Protein AF-A0A3P9Q7A0-F1 (afdb_monomer)

InterPro domains:
  IPR010497 Epoxide hydrolase, N-terminal [PF06441] (155-182)
  IPR029058 Alpha/Beta hydrolase fold [G3DSA:3.40.50.1820] (1-142)
  IPR029058 Alpha/Beta hydrolase fold [SSF53474] (2-129)

Radius of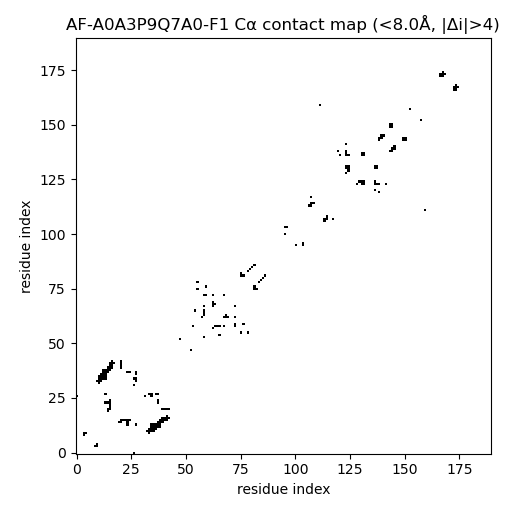 gyration: 22.58 Å; Cα contacts (8 Å, |Δi|>4): 125; chains: 1; bounding box: 51×44×64 Å

Sequence (190 aa):
MQLMKRLGFQQFYAHGGDWGWLVTTNMAQLEPKTVKGLHVNFAPPSKPGLLMTLSIMLGRRFPKLFGFTETDVERLYPCMEKLVLESIKESGYMHIQATKPDTAGRGLNDSPVGLAAYILEKFSTWTDHDFRNLEDGGLTRLGIGAKGRHFSNVKKDFDWRRQVDKLNQYPHFKTNIEDNFDLFELLTRH

Foldseek 3Di:
DVVCVVVVQQADAAEDEDVSLVVRVVVCVVCVVRHVYYHYPDDDDPDDDPLNVCCLVCCLVVVVVNVHDPVNNVQCPPPCVNPPVVCVVPCPVVVCCVPPVVVLVVVLVVDVVSVCVVVVLCVLCVVDVCLCVDPVSCCCVSVVDPVHDPPVCCVPPDDVVVVLVVQCVDVVRDDDDDDPDDPVVVVPDD

Organism: Poecilia reticulata (NCBI:txid8081)

Nearest PDB structures (foldseek):
  6xtc-assembly2_D  TM=3.198E-01  e=4.636E-02  synthetic construct
  6ty7-assembly1_A  TM=3.541E-01  e=8.361E-02  synthetic construct
  7vm2-assembly1_C  TM=3.764E-01  e=8.309E+00  Rattus norvegicus
  4a0g-assembly2_D  TM=2.443E-01  e=8.814E+00  Arabidopsis thaliana

Mean predicted aligned error: 11.52 Å

pLDDT: mean 80.53, std 20.06, range [33.62, 97.88]

Solvent-accessible surface area (backbone atoms only — not comparable to full-atom values): 11495 Å² total; per-residue (Å²): 112,68,68,47,50,76,73,67,49,73,61,45,73,40,74,15,47,70,78,37,22,59,53,41,51,50,49,36,70,76,37,55,87,33,37,77,44,81,48,65,86,42,82,80,83,91,68,92,44,72,68,54,54,49,38,72,72,43,26,82,84,42,26,72,82,65,72,44,50,73,66,51,44,59,71,49,49,65,45,65,52,62,64,47,51,49,46,60,72,69,38,55,67,56,52,45,52,74,73,39,42,69,61,56,49,52,59,34,69,78,27,68,67,53,35,47,53,66,51,49,52,50,62,22,42,75,72,38,69,69,21,69,80,39,97,70,29,40,45,53,76,72,56,70,43,67,76,82,70,58,65,85,31,51,82,75,68,62,58,61,64,65,52,50,56,60,43,44,70,39,90,90,52,67,74,90,86,84,86,91,72,70,74,71,64,73,78,69,66,131

Secondary structure (DSSP, 8-state):
-HHHHHTT-SSEEEEE-THHHHHHHHHHHH-TTTEEEEEES----SS--HHHHHHHHHTTT-GGGGT--HHHHHHH-SHIIIIIIHHHHH-HHHHHHHH-HHHHHHHHHH-HHHHHHHHHHHHHHTT-GGGGGSTTTTTTTTTTTSSSSSHHHHTTT--HHHHHHHHHTSTT----------TTSSSS--

Structure (mmCIF, N/CA/C/O backbone):
data_AF-A0A3P9Q7A0-F1
#
_entry.id   AF-A0A3P9Q7A0-F1
#
loop_
_atom_site.group_PDB
_atom_site.id
_atom_site.type_symbol
_atom_site.label_atom_id
_atom_site.label_alt_id
_atom_site.label_comp_id
_atom_site.label_asym_id
_atom_site.label_entity_id
_atom_site.label_seq_id
_atom_site.pdbx_PDB_ins_code
_atom_site.Cartn_x
_atom_site.Cartn_y
_atom_site.Cartn_z
_atom_site.occupancy
_atom_site.B_iso_or_equiv
_atom_site.auth_seq_id
_atom_site.auth_comp_id
_atom_site.auth_asym_id
_atom_site.auth_atom_id
_atom_site.pdbx_PDB_model_num
ATOM 1 N N . MET A 1 1 ? -19.459 2.165 6.543 1.00 86.38 1 MET A N 1
ATOM 2 C CA . MET A 1 1 ? -20.397 1.840 7.650 1.00 86.38 1 MET A CA 1
ATOM 3 C C . MET A 1 1 ? -21.752 1.300 7.190 1.00 86.38 1 MET A C 1
ATOM 5 O O . MET A 1 1 ? -22.236 0.361 7.803 1.00 86.38 1 MET A O 1
ATOM 9 N N . GLN A 1 2 ? -22.371 1.855 6.138 1.00 89.50 2 GLN A N 1
ATOM 10 C CA . GLN A 1 2 ? -23.719 1.455 5.688 1.00 89.50 2 GLN A CA 1
ATOM 11 C C . GLN A 1 2 ? -23.862 -0.043 5.372 1.00 89.50 2 GLN A C 1
ATOM 13 O O . GLN A 1 2 ? -24.840 -0.656 5.782 1.00 89.50 2 GLN A O 1
ATOM 18 N N . LEU A 1 3 ? -22.868 -0.648 4.709 1.00 93.25 3 LEU A N 1
ATOM 19 C CA . LEU A 1 3 ? -22.852 -2.088 4.431 1.00 93.25 3 LEU A CA 1
ATOM 20 C C . LEU A 1 3 ? -22.991 -2.921 5.716 1.00 93.25 3 LEU A C 1
ATOM 22 O O . LEU A 1 3 ? -23.886 -3.749 5.813 1.00 93.25 3 LEU A O 1
ATOM 26 N N . MET A 1 4 ? -22.162 -2.646 6.726 1.00 95.31 4 MET A N 1
ATOM 27 C CA . MET A 1 4 ? -22.185 -3.379 7.998 1.00 95.31 4 MET A CA 1
ATOM 28 C C . MET A 1 4 ? -23.522 -3.218 8.729 1.00 95.31 4 MET A C 1
ATOM 30 O O . MET A 1 4 ? -24.056 -4.198 9.238 1.00 95.31 4 MET A O 1
ATOM 34 N N . LYS A 1 5 ? -24.107 -2.011 8.700 1.00 90.31 5 LYS A N 1
ATOM 35 C CA . LYS A 1 5 ? -25.442 -1.748 9.262 1.00 90.31 5 LYS A CA 1
ATOM 36 C C . LYS A 1 5 ? -26.530 -2.554 8.539 1.00 90.31 5 LYS A C 1
ATOM 38 O O . LYS A 1 5 ? -27.371 -3.150 9.200 1.00 90.31 5 LYS A O 1
ATOM 43 N N . ARG A 1 6 ? -26.491 -2.629 7.201 1.00 95.06 6 ARG A N 1
ATOM 44 C CA . ARG A 1 6 ? -27.430 -3.443 6.398 1.00 95.06 6 ARG A CA 1
ATOM 45 C C . ARG A 1 6 ? -27.305 -4.940 6.674 1.00 95.06 6 ARG A C 1
ATOM 47 O O . ARG A 1 6 ? -28.303 -5.643 6.621 1.00 95.06 6 ARG A O 1
ATOM 54 N N . LEU A 1 7 ? -26.099 -5.406 6.989 1.00 95.19 7 LEU A N 1
ATOM 55 C CA . LEU A 1 7 ? -25.837 -6.786 7.402 1.00 95.19 7 LEU A CA 1
ATOM 56 C C . LEU A 1 7 ? -26.196 -7.058 8.878 1.00 95.19 7 LEU A C 1
ATOM 58 O O . LEU A 1 7 ? -26.023 -8.177 9.344 1.00 95.19 7 LEU A O 1
ATOM 62 N N . GLY A 1 8 ? -26.686 -6.057 9.621 1.00 95.12 8 GLY A N 1
ATOM 63 C CA . GLY A 1 8 ? -27.111 -6.201 11.017 1.00 95.12 8 GLY A CA 1
ATOM 64 C C . GLY A 1 8 ? -25.989 -6.090 12.055 1.00 95.12 8 GLY A C 1
ATOM 65 O O . GLY A 1 8 ? -26.242 -6.266 13.246 1.00 95.12 8 GLY A O 1
ATOM 66 N N . PHE A 1 9 ? -24.757 -5.762 11.653 1.00 95.69 9 PHE A N 1
ATOM 67 C CA . PHE A 1 9 ? -23.644 -5.609 12.589 1.00 95.69 9 PHE A CA 1
ATOM 68 C C . PHE A 1 9 ? -23.692 -4.250 13.294 1.00 95.69 9 PHE A C 1
ATOM 70 O O . PHE A 1 9 ? -23.489 -3.201 12.676 1.00 95.69 9 PHE A O 1
ATOM 77 N N . GLN A 1 10 ? -23.906 -4.277 14.612 1.00 94.25 10 GLN A N 1
ATOM 78 C CA . GLN A 1 10 ? -23.865 -3.082 15.465 1.00 94.25 10 GLN A CA 1
ATOM 79 C C . GLN A 1 10 ? -22.455 -2.728 15.947 1.00 94.25 10 GLN A C 1
ATOM 81 O O . GLN A 1 10 ? -22.184 -1.571 16.252 1.00 94.25 10 GLN A O 1
ATOM 86 N N . GLN A 1 11 ? -21.564 -3.715 16.029 1.00 96.62 11 GLN A N 1
ATOM 87 C CA . GLN A 1 11 ? -20.165 -3.560 16.414 1.00 96.62 11 GLN A CA 1
ATOM 88 C C . GLN A 1 11 ? -19.314 -4.546 15.613 1.00 96.62 11 GLN A C 1
ATOM 90 O O . GLN A 1 11 ? -19.741 -5.678 15.389 1.00 96.62 11 GLN A O 1
ATOM 95 N N . PHE A 1 12 ? -18.131 -4.128 15.165 1.00 96.44 12 PHE A N 1
ATOM 96 C CA . PHE A 1 12 ? -17.228 -4.989 14.394 1.00 96.44 12 PHE A CA 1
ATOM 97 C C . PHE A 1 12 ? -15.766 -4.544 14.506 1.00 96.44 12 PHE A C 1
ATOM 99 O O . PHE A 1 12 ? -15.469 -3.432 14.942 1.00 96.44 12 PHE A O 1
ATOM 106 N N . TYR A 1 13 ? -14.852 -5.421 14.095 1.00 97.25 13 TYR A N 1
ATOM 107 C CA . TYR A 1 13 ? -13.431 -5.118 13.930 1.00 97.25 13 TYR A CA 1
ATOM 108 C C . TYR A 1 13 ? -13.142 -4.773 12.470 1.00 97.25 13 TYR A C 1
ATOM 110 O O . TYR A 1 13 ? -13.759 -5.340 11.567 1.00 97.25 13 TYR A O 1
ATOM 118 N N . ALA A 1 14 ? -12.216 -3.849 12.234 1.00 97.19 14 ALA A N 1
ATOM 119 C CA . ALA A 1 14 ? -11.806 -3.446 10.895 1.00 97.19 14 ALA A CA 1
ATOM 120 C C . ALA A 1 14 ? -10.347 -3.839 10.642 1.00 97.19 14 ALA A C 1
ATOM 122 O O . ALA A 1 14 ? -9.494 -3.652 11.510 1.00 97.19 14 ALA A O 1
ATOM 123 N N . HIS A 1 15 ? -10.069 -4.361 9.448 1.00 97.25 15 HIS A N 1
ATOM 124 C CA . HIS A 1 15 ? -8.718 -4.646 8.978 1.00 97.25 15 HIS A CA 1
ATOM 125 C C . HIS A 1 15 ? -8.449 -3.913 7.663 1.00 97.25 15 HIS A C 1
ATOM 127 O O . HIS A 1 15 ? -9.309 -3.937 6.781 1.00 97.25 15 HIS A O 1
ATOM 133 N N . GLY A 1 16 ? -7.273 -3.298 7.513 1.00 96.25 16 GLY A N 1
ATOM 134 C CA . GLY A 1 16 ? -6.914 -2.571 6.296 1.00 96.25 16 GLY A CA 1
ATOM 135 C C . GLY A 1 16 ? -5.423 -2.590 5.963 1.00 96.25 16 GLY A C 1
ATOM 136 O O . GLY A 1 16 ? -4.581 -2.308 6.812 1.00 96.25 16 GLY A O 1
ATOM 137 N N . GLY A 1 17 ? -5.127 -2.859 4.694 1.00 95.38 17 GLY A N 1
ATOM 138 C CA . GLY A 1 17 ? -3.843 -2.606 4.040 1.00 95.38 17 GLY A CA 1
ATOM 139 C C . GLY A 1 17 ? -4.062 -1.790 2.772 1.00 95.38 17 GLY A C 1
ATOM 140 O O . GLY A 1 17 ? -5.215 -1.648 2.354 1.00 95.38 17 GLY A O 1
ATOM 141 N N . ASP A 1 18 ? -2.992 -1.246 2.183 1.00 94.19 18 ASP A N 1
ATOM 142 C CA . ASP A 1 18 ? -3.075 -0.324 1.031 1.00 94.19 18 ASP A CA 1
ATOM 143 C C . ASP A 1 18 ? -4.205 0.715 1.246 1.00 94.19 18 ASP A C 1
ATOM 145 O O . ASP A 1 18 ? -4.440 1.097 2.386 1.00 94.19 18 ASP A O 1
ATOM 149 N N . TRP A 1 19 ? -4.990 1.153 0.262 1.00 94.31 19 TRP A N 1
ATOM 150 C CA . TRP A 1 19 ? -6.094 2.106 0.479 1.00 94.31 19 TRP A CA 1
ATOM 151 C C . TRP A 1 19 ? -7.055 1.736 1.624 1.00 94.31 19 TRP A C 1
ATOM 153 O O . TRP A 1 19 ? -7.624 2.619 2.276 1.00 94.31 19 TRP A O 1
ATOM 163 N N . GLY A 1 20 ? -7.196 0.443 1.929 1.00 95.75 20 GLY A N 1
ATOM 164 C CA . GLY A 1 20 ? -7.956 -0.049 3.073 1.00 95.75 20 GLY A CA 1
ATOM 165 C C . GLY A 1 20 ? -7.450 0.468 4.424 1.00 95.75 20 GLY A C 1
ATOM 166 O O . GLY A 1 20 ? -8.273 0.670 5.318 1.00 95.75 20 GLY A O 1
ATOM 167 N N . TRP A 1 21 ? -6.150 0.747 4.588 1.00 95.88 21 TRP A N 1
ATOM 168 C CA . TRP A 1 21 ? -5.590 1.338 5.814 1.00 95.88 21 TRP A CA 1
ATOM 169 C C . TRP A 1 21 ? -6.253 2.684 6.121 1.00 95.88 21 TRP A C 1
ATOM 171 O O . TRP A 1 21 ? -6.738 2.914 7.229 1.00 95.88 21 TRP A O 1
ATOM 181 N N . LEU A 1 22 ? -6.344 3.547 5.107 1.00 94.50 22 LEU A N 1
ATOM 182 C CA . LEU A 1 22 ? -6.884 4.894 5.230 1.00 94.50 22 LEU A CA 1
ATOM 183 C C . LEU A 1 22 ? -8.393 4.844 5.469 1.00 94.50 22 LEU A C 1
ATOM 185 O O . LEU A 1 22 ? -8.910 5.518 6.361 1.00 94.50 22 LEU A O 1
ATOM 189 N N . VAL A 1 23 ? -9.101 4.007 4.706 1.00 95.62 23 VAL A N 1
ATOM 190 C CA . VAL A 1 23 ? -10.553 3.837 4.840 1.00 95.62 23 VAL A CA 1
ATOM 191 C C . VAL A 1 23 ? -10.918 3.323 6.232 1.00 95.62 23 VAL A C 1
ATOM 193 O O . VAL A 1 23 ? -11.787 3.896 6.888 1.00 95.62 23 VAL A O 1
ATOM 196 N N . THR A 1 24 ? -10.255 2.268 6.706 1.00 96.25 24 THR A N 1
ATOM 197 C CA . THR A 1 24 ? -10.570 1.656 8.006 1.00 96.25 24 THR A CA 1
ATOM 198 C C . THR A 1 24 ? -10.135 2.520 9.186 1.00 96.25 24 THR A C 1
ATOM 200 O O . THR A 1 24 ? -10.869 2.592 10.172 1.00 96.25 24 THR A O 1
ATOM 203 N N . THR A 1 25 ? -9.027 3.257 9.060 1.00 95.50 25 THR A N 1
ATOM 204 C CA . THR A 1 25 ? -8.622 4.277 10.040 1.00 95.50 25 THR A CA 1
ATOM 205 C C . THR A 1 25 ? -9.673 5.380 10.147 1.00 95.50 25 THR A C 1
ATOM 207 O O . THR A 1 25 ? -10.136 5.678 11.248 1.00 95.50 25 THR A O 1
ATOM 210 N N . ASN A 1 26 ? -10.133 5.926 9.017 1.00 95.38 26 ASN A N 1
ATOM 211 C CA . ASN A 1 26 ? -11.198 6.932 9.009 1.00 95.38 26 ASN A CA 1
ATOM 212 C C . ASN A 1 26 ? -12.517 6.372 9.562 1.00 95.38 26 ASN A C 1
ATOM 214 O O . ASN A 1 26 ? -13.201 7.052 10.321 1.00 95.38 26 ASN A O 1
ATOM 218 N N . MET A 1 27 ? -12.872 5.122 9.247 1.00 95.38 27 MET A N 1
ATOM 219 C CA . MET A 1 27 ? -14.048 4.467 9.836 1.00 95.38 27 MET A CA 1
ATOM 220 C C . MET A 1 27 ? -13.952 4.384 11.364 1.00 95.38 27 MET A C 1
ATOM 222 O O . MET A 1 27 ? -14.934 4.677 12.044 1.00 95.38 27 MET A O 1
ATOM 226 N N . ALA A 1 28 ? -12.787 4.007 11.898 1.00 95.94 28 ALA A N 1
ATOM 227 C CA . ALA A 1 28 ? -12.562 3.923 13.338 1.00 95.94 28 ALA A CA 1
ATOM 228 C C . ALA A 1 28 ? -12.618 5.300 14.020 1.00 95.94 28 ALA A C 1
ATOM 230 O O . ALA A 1 28 ? -13.164 5.416 15.114 1.00 95.94 28 ALA A O 1
ATOM 231 N N . GLN A 1 29 ? -12.105 6.345 13.362 1.00 95.31 29 GLN A N 1
ATOM 232 C CA . GLN A 1 29 ? -12.142 7.719 13.872 1.00 95.31 29 GLN A CA 1
ATOM 233 C C . GLN A 1 29 ? -13.550 8.326 13.852 1.00 95.31 29 GLN A C 1
ATOM 235 O O . GLN A 1 29 ? -13.937 9.005 14.799 1.00 95.31 29 GLN A O 1
ATOM 240 N N . LEU A 1 30 ? -14.320 8.083 12.788 1.00 95.44 30 LEU A N 1
ATOM 241 C CA . LEU A 1 30 ? -15.663 8.646 12.626 1.00 95.44 30 LEU A CA 1
ATOM 242 C C . LEU A 1 30 ? -16.705 7.953 13.514 1.00 95.44 30 LEU A C 1
ATOM 244 O O . LEU A 1 30 ? -17.639 8.600 13.978 1.00 95.44 30 LEU A O 1
ATOM 248 N N . GLU A 1 31 ? -16.567 6.644 13.744 1.00 94.25 31 GLU A N 1
ATOM 249 C CA . GLU A 1 31 ? -17.562 5.826 14.453 1.00 94.25 31 GLU A CA 1
ATOM 250 C C . GLU A 1 31 ? -16.910 4.924 15.526 1.00 94.25 31 GLU A C 1
ATOM 252 O O . GLU A 1 31 ? -17.046 3.692 15.485 1.00 94.25 31 GLU A O 1
ATOM 257 N N . PRO A 1 32 ? -16.230 5.505 16.536 1.00 94.38 32 PRO A N 1
ATOM 258 C CA . PRO A 1 32 ? -15.418 4.758 17.506 1.00 94.38 32 PRO A CA 1
ATOM 259 C C . PRO A 1 32 ? -16.233 3.828 18.417 1.00 94.38 32 PRO A C 1
ATOM 261 O O . PRO A 1 32 ? -15.701 2.881 18.985 1.00 94.38 32 PRO A O 1
ATOM 264 N N . LYS A 1 33 ? -17.546 4.061 18.560 1.00 94.75 33 LYS A N 1
ATOM 265 C CA . LYS A 1 33 ? -18.448 3.160 19.305 1.00 94.75 33 LYS A CA 1
ATOM 266 C C . LYS A 1 33 ? -18.811 1.898 18.516 1.00 94.75 33 LYS A C 1
ATOM 268 O O . LYS A 1 33 ? -19.210 0.898 19.114 1.00 94.75 33 LYS A O 1
ATOM 273 N N . THR A 1 34 ? -18.691 1.962 17.191 1.00 95.94 34 THR A N 1
ATOM 274 C CA . THR A 1 34 ? -19.063 0.889 16.264 1.00 95.94 34 THR A CA 1
ATOM 275 C C . THR A 1 34 ? -17.847 0.027 15.912 1.00 95.94 34 THR A C 1
ATOM 277 O O . THR A 1 34 ? -17.945 -1.200 15.898 1.00 95.94 34 THR A O 1
ATOM 280 N N . VAL A 1 35 ? -16.684 0.642 15.660 1.00 97.31 35 VAL A N 1
ATOM 281 C CA . VAL A 1 35 ? -15.438 -0.083 15.358 1.00 97.31 35 VAL A CA 1
ATOM 282 C C . VAL A 1 35 ? -14.714 -0.433 16.659 1.00 97.31 35 VAL A C 1
ATOM 284 O O . VAL A 1 35 ? -14.096 0.420 17.286 1.00 97.31 35 VAL A O 1
ATOM 287 N N . LYS A 1 36 ? -14.789 -1.700 17.076 1.00 96.50 36 LYS A N 1
ATOM 288 C CA . LYS A 1 36 ? -14.256 -2.177 18.368 1.00 96.50 36 LYS A CA 1
ATOM 289 C C . LYS A 1 36 ? -12.749 -2.382 18.379 1.00 96.50 36 LYS A C 1
ATOM 291 O O . LYS A 1 36 ? -12.147 -2.428 19.447 1.00 96.50 36 LYS A O 1
ATOM 296 N N . GLY A 1 37 ? -12.151 -2.514 17.205 1.00 96.25 37 GLY A N 1
ATOM 297 C CA . GLY A 1 37 ? -10.712 -2.589 17.045 1.00 96.25 37 GLY A CA 1
ATOM 298 C C . GLY A 1 37 ? -10.327 -2.430 15.585 1.00 96.25 37 GLY A C 1
ATOM 299 O O . GLY A 1 37 ? -11.096 -2.771 14.682 1.00 96.25 37 GLY A O 1
ATOM 300 N N . LEU A 1 38 ? -9.134 -1.887 15.385 1.00 97.25 38 LEU A N 1
ATOM 301 C CA . LEU A 1 38 ? -8.544 -1.623 14.086 1.00 97.25 38 LEU A CA 1
ATOM 302 C C . LEU A 1 38 ? -7.218 -2.372 13.999 1.00 97.25 38 LEU A C 1
ATOM 304 O O . LEU A 1 38 ? -6.347 -2.185 14.846 1.00 97.25 38 LEU A O 1
ATOM 308 N N . HIS A 1 39 ? -7.069 -3.194 12.968 1.00 97.69 39 HIS A N 1
ATOM 309 C CA . HIS A 1 39 ? -5.801 -3.809 12.611 1.00 97.69 39 HIS A CA 1
ATOM 310 C C . HIS A 1 39 ? -5.354 -3.283 11.249 1.00 97.69 39 HIS A C 1
ATOM 312 O O . HIS A 1 39 ? -6.076 -3.407 10.265 1.00 97.69 39 HIS A O 1
ATOM 318 N N . VAL A 1 40 ? -4.141 -2.756 11.159 1.00 97.12 40 VAL A N 1
ATOM 319 C CA . VAL A 1 40 ? -3.551 -2.341 9.884 1.00 97.12 40 VAL A CA 1
ATOM 320 C C . VAL A 1 40 ? -2.206 -3.021 9.697 1.00 97.12 40 VAL A C 1
ATOM 322 O O . VAL A 1 40 ? -1.445 -3.160 10.649 1.00 97.12 40 VAL A O 1
ATOM 325 N N . ASN A 1 41 ? -1.924 -3.475 8.479 1.00 95.31 41 ASN A N 1
ATOM 326 C CA . ASN A 1 41 ? -0.616 -4.026 8.099 1.00 95.31 41 ASN A CA 1
ATOM 327 C C . ASN A 1 41 ? 0.208 -3.044 7.247 1.00 95.31 41 ASN A C 1
ATOM 329 O O . ASN A 1 41 ? 1.350 -3.332 6.906 1.00 95.31 41 ASN A O 1
ATOM 333 N N . PHE A 1 42 ? -0.360 -1.882 6.927 1.00 91.94 42 PHE A N 1
ATOM 334 C CA . PHE A 1 42 ? 0.299 -0.793 6.223 1.00 91.94 42 PHE A CA 1
ATOM 335 C C . PHE A 1 42 ? -0.101 0.527 6.887 1.00 91.94 42 PHE A C 1
ATOM 337 O O . PHE A 1 42 ? -1.283 0.847 6.968 1.00 91.94 42 PHE A O 1
ATOM 344 N N . ALA A 1 43 ? 0.873 1.266 7.418 1.00 87.94 43 ALA A N 1
ATOM 345 C CA . ALA A 1 43 ? 0.640 2.488 8.187 1.00 87.94 43 ALA A CA 1
ATOM 346 C C . ALA A 1 43 ? 1.717 3.532 7.853 1.00 87.94 43 ALA A C 1
ATOM 348 O O . ALA A 1 43 ? 2.671 3.707 8.618 1.00 87.94 43 ALA A O 1
ATOM 349 N N . PRO A 1 44 ? 1.622 4.196 6.688 1.00 85.25 44 PRO A N 1
ATOM 350 C CA . PRO A 1 44 ? 2.584 5.216 6.318 1.00 85.25 44 PRO A CA 1
ATOM 351 C C . PRO A 1 44 ? 2.462 6.433 7.255 1.00 85.25 44 PRO A C 1
ATOM 353 O O . PRO A 1 44 ? 1.374 6.755 7.745 1.00 85.25 44 PRO A O 1
ATOM 356 N N . PRO A 1 45 ? 3.571 7.140 7.510 1.00 79.62 45 PRO A N 1
ATOM 357 C CA . PRO A 1 45 ? 3.580 8.310 8.376 1.00 79.62 45 PRO A CA 1
ATOM 358 C C . PRO A 1 45 ? 2.719 9.432 7.786 1.00 79.62 45 PRO A C 1
ATOM 360 O O . PRO A 1 45 ? 2.867 9.805 6.625 1.00 79.62 45 PRO A O 1
ATOM 363 N N . SER A 1 46 ? 1.819 9.995 8.594 1.00 68.62 46 SER A N 1
ATOM 364 C CA . SER A 1 46 ? 0.794 10.929 8.109 1.00 68.62 46 SER A CA 1
ATOM 365 C C . SER A 1 46 ? 1.358 12.304 7.733 1.00 68.62 46 SER A C 1
ATOM 367 O O . SER A 1 46 ? 0.862 12.920 6.793 1.00 68.62 46 SER A O 1
ATOM 369 N N . LYS A 1 47 ? 2.369 12.800 8.468 1.00 73.75 47 LYS A N 1
ATOM 370 C CA . LYS A 1 47 ? 3.098 14.056 8.197 1.00 73.75 47 LYS A CA 1
ATOM 371 C C . LYS A 1 47 ? 4.508 14.001 8.805 1.00 73.75 47 LYS A C 1
ATOM 373 O O . LYS A 1 47 ? 4.623 13.624 9.974 1.00 73.75 47 LYS A O 1
ATOM 378 N N . PRO A 1 48 ? 5.566 14.417 8.087 1.00 72.50 48 PRO A N 1
ATOM 379 C CA . PRO A 1 48 ? 6.896 14.524 8.672 1.00 72.50 48 PRO A CA 1
ATOM 380 C C . PRO A 1 48 ? 6.937 15.704 9.652 1.00 72.50 48 PRO A C 1
ATOM 382 O O . PRO A 1 48 ? 6.941 16.868 9.258 1.00 72.50 48 PRO A O 1
ATOM 385 N N . GLY A 1 49 ? 6.921 15.400 10.950 1.00 86.38 49 GLY A N 1
ATOM 386 C CA . GLY A 1 49 ? 7.188 16.371 12.013 1.00 86.38 49 GLY A CA 1
ATOM 387 C C . GLY A 1 49 ? 8.682 16.470 12.329 1.00 86.38 49 GLY A C 1
ATOM 388 O O . GLY A 1 49 ? 9.458 15.589 11.961 1.00 86.38 49 GLY A O 1
ATOM 389 N N . LEU A 1 50 ? 9.085 17.500 13.082 1.00 89.44 50 LEU A N 1
ATOM 390 C CA . LEU A 1 50 ? 10.484 17.710 13.490 1.00 89.44 50 LEU A CA 1
ATOM 391 C C . LEU A 1 50 ? 11.110 16.453 14.117 1.00 89.44 50 LEU A C 1
ATOM 393 O O . LEU A 1 50 ? 12.209 16.061 13.739 1.00 89.44 50 LEU A O 1
ATOM 397 N N . LEU A 1 51 ? 10.393 15.791 15.033 1.00 89.00 51 LEU A N 1
ATOM 398 C CA . LEU A 1 51 ? 10.867 14.564 15.684 1.00 89.00 51 LEU A CA 1
ATOM 399 C C . LEU A 1 51 ? 11.111 13.429 14.687 1.00 89.00 51 LEU A C 1
ATOM 401 O O . LEU A 1 51 ? 12.110 12.723 14.797 1.00 89.00 51 LEU A O 1
ATOM 405 N N . MET A 1 52 ? 10.236 13.281 13.691 1.00 88.94 52 MET A N 1
ATOM 406 C CA . MET A 1 52 ? 10.393 12.262 12.658 1.00 88.94 52 MET A CA 1
ATOM 407 C C . MET A 1 52 ? 11.623 12.557 11.795 1.00 88.94 52 MET A C 1
ATOM 409 O O . MET A 1 52 ? 12.452 11.672 11.590 1.00 88.94 52 MET A O 1
ATOM 413 N N . THR A 1 53 ? 11.801 13.806 11.364 1.00 90.00 53 THR A N 1
ATOM 414 C CA . THR A 1 53 ? 12.985 14.225 10.599 1.00 90.00 53 THR A CA 1
ATOM 415 C C . THR A 1 53 ? 14.272 13.975 11.384 1.00 90.00 53 THR A C 1
ATOM 417 O O . THR A 1 53 ? 15.215 13.389 10.852 1.00 90.00 53 THR A O 1
ATOM 420 N N . LEU A 1 54 ? 14.304 14.347 12.668 1.00 91.81 54 LEU A N 1
ATOM 421 C CA . LEU A 1 54 ? 15.448 14.080 13.541 1.00 91.81 54 LEU A CA 1
ATOM 422 C C . LEU A 1 54 ? 15.702 12.575 13.707 1.00 91.81 54 LEU A C 1
ATOM 424 O O . LEU A 1 54 ? 16.856 12.160 13.632 1.00 91.81 54 LEU A O 1
ATOM 428 N N . SER A 1 55 ? 14.658 11.750 13.848 1.00 91.69 55 SER A N 1
ATOM 429 C CA . SER A 1 55 ? 14.816 10.291 13.942 1.00 91.69 55 SER A CA 1
ATOM 430 C C . SER A 1 55 ? 15.385 9.663 12.664 1.00 91.69 55 SER A C 1
ATOM 432 O O . SER A 1 55 ? 16.209 8.756 12.744 1.00 91.69 55 SER A O 1
ATOM 434 N N . ILE A 1 56 ? 15.029 10.170 11.478 1.00 90.44 56 ILE A N 1
ATOM 435 C CA . ILE A 1 56 ? 15.557 9.670 10.196 1.00 90.44 56 ILE A CA 1
ATOM 436 C C . ILE A 1 56 ? 17.011 10.115 9.978 1.00 90.44 56 ILE A C 1
ATOM 438 O O . ILE A 1 56 ? 17.783 9.407 9.337 1.00 90.44 56 ILE A O 1
ATOM 442 N N . MET A 1 57 ? 17.406 11.280 10.495 1.00 90.25 57 MET A N 1
ATOM 443 C CA . MET A 1 57 ? 18.774 11.791 10.341 1.00 90.25 57 MET A CA 1
ATOM 444 C C . MET A 1 57 ? 19.737 11.199 11.376 1.00 90.25 57 MET A C 1
ATOM 446 O O . MET A 1 57 ? 20.871 10.842 11.055 1.00 90.25 57 MET A O 1
ATOM 450 N N . LEU A 1 58 ? 19.294 11.097 12.632 1.00 92.44 58 LEU A N 1
ATOM 451 C CA . LEU A 1 58 ? 20.133 10.724 13.772 1.00 92.44 58 LEU A CA 1
ATOM 452 C C . LEU A 1 58 ? 19.902 9.288 14.255 1.00 92.44 58 LEU A C 1
ATOM 454 O O . LEU A 1 58 ? 20.729 8.769 15.006 1.00 92.44 58 LEU A O 1
ATOM 458 N N . GLY A 1 59 ? 18.832 8.619 13.820 1.00 91.88 59 GLY A N 1
ATOM 459 C CA . GLY A 1 59 ? 18.446 7.291 14.305 1.00 91.88 59 GLY A CA 1
ATOM 460 C C . GLY A 1 59 ? 19.466 6.192 14.021 1.00 91.88 59 GLY A C 1
ATOM 461 O O . GLY A 1 59 ? 19.590 5.275 14.820 1.00 91.88 59 GLY A O 1
ATOM 462 N N . ARG A 1 60 ? 20.278 6.302 12.961 1.00 92.19 60 ARG A N 1
ATOM 463 C CA . ARG A 1 60 ? 21.393 5.363 12.734 1.00 92.19 60 ARG A CA 1
ATOM 464 C C . ARG A 1 60 ? 22.494 5.500 13.786 1.00 92.19 60 ARG A C 1
ATOM 466 O O . ARG A 1 60 ? 23.141 4.515 14.124 1.00 92.19 60 ARG A O 1
ATOM 473 N N . ARG A 1 61 ? 22.752 6.719 14.272 1.00 92.88 61 ARG A N 1
ATOM 474 C CA . ARG A 1 61 ? 23.814 6.987 15.256 1.00 92.88 61 ARG A CA 1
ATOM 475 C C . ARG A 1 61 ? 23.326 6.805 16.690 1.00 92.88 61 ARG A C 1
ATOM 477 O O . ARG A 1 61 ? 24.087 6.336 17.530 1.00 92.88 61 ARG A O 1
ATOM 484 N N . PHE A 1 62 ? 22.076 7.171 16.955 1.00 94.25 62 PHE A N 1
ATOM 485 C CA . PHE A 1 62 ? 21.466 7.147 18.281 1.00 94.25 62 PHE A CA 1
ATOM 486 C C . PHE A 1 62 ? 20.110 6.412 18.255 1.00 94.25 62 PHE A C 1
ATOM 488 O O . PHE A 1 62 ? 19.090 7.014 18.586 1.00 94.25 62 PHE A O 1
ATOM 495 N N . PRO A 1 63 ? 20.053 5.118 17.882 1.00 93.31 63 PRO A N 1
ATOM 496 C CA . PRO A 1 63 ? 18.786 4.402 17.681 1.00 93.31 63 PRO A CA 1
ATOM 497 C C . PRO A 1 63 ? 17.920 4.351 18.942 1.00 93.31 63 PRO A C 1
ATOM 499 O O . PRO A 1 63 ? 16.733 4.666 18.901 1.00 93.31 63 PRO A O 1
ATOM 502 N N . LYS A 1 64 ? 18.540 4.075 20.097 1.00 93.69 64 LYS A N 1
ATOM 503 C CA . LYS A 1 64 ? 17.851 4.014 21.395 1.00 93.69 64 LYS A CA 1
ATOM 504 C C . LYS A 1 64 ? 17.183 5.337 21.792 1.00 93.69 64 LYS A C 1
ATOM 506 O O . LYS A 1 64 ? 16.175 5.302 22.486 1.00 93.69 64 LYS A O 1
ATOM 511 N N . LEU A 1 65 ? 17.706 6.485 21.343 1.00 93.62 65 LEU A N 1
ATOM 512 C CA . LEU A 1 65 ? 17.126 7.802 21.640 1.00 93.62 65 LEU A CA 1
ATOM 513 C C . LEU A 1 65 ? 15.750 7.985 20.983 1.00 93.62 65 LEU A C 1
ATOM 515 O O . LEU A 1 65 ? 14.887 8.652 21.542 1.00 93.62 65 LEU A O 1
ATOM 519 N N . PHE A 1 66 ? 15.549 7.376 19.814 1.00 92.38 66 PHE A N 1
ATOM 520 C CA . PHE A 1 66 ? 14.309 7.465 19.039 1.00 92.38 66 PHE A CA 1
ATOM 521 C C . PHE A 1 66 ? 13.451 6.197 19.139 1.00 92.38 66 PHE A C 1
ATOM 523 O O . PHE A 1 66 ? 12.471 6.064 18.413 1.00 92.38 66 PHE A O 1
ATOM 530 N N . GLY A 1 67 ? 13.812 5.269 20.032 1.00 91.88 67 GLY A N 1
ATOM 531 C CA . GLY A 1 67 ? 13.096 4.008 20.217 1.00 91.88 67 GLY A CA 1
ATOM 532 C C . GLY A 1 67 ? 13.272 3.006 19.074 1.00 91.88 67 GLY A C 1
ATOM 533 O O . GLY A 1 67 ? 12.465 2.091 18.959 1.00 91.88 67 GLY A O 1
ATOM 534 N N . PHE A 1 68 ? 14.299 3.161 18.233 1.00 94.31 68 PHE A N 1
ATOM 535 C CA . PHE A 1 68 ? 14.579 2.214 17.155 1.00 94.31 68 PHE A CA 1
ATOM 536 C C . PHE A 1 68 ? 15.250 0.949 17.683 1.00 94.31 68 PHE A C 1
ATOM 538 O O . PHE A 1 68 ? 16.213 1.003 18.458 1.00 94.31 68 PHE A O 1
ATOM 545 N N . THR A 1 69 ? 14.760 -0.187 17.202 1.00 94.06 69 THR A N 1
ATOM 546 C CA . THR A 1 69 ? 15.433 -1.484 17.281 1.00 94.06 69 THR A CA 1
ATOM 547 C C . THR A 1 69 ? 16.491 -1.607 16.181 1.00 94.06 69 THR A C 1
ATOM 549 O O . THR A 1 69 ? 16.540 -0.806 15.246 1.00 94.06 69 THR A O 1
ATOM 552 N N . GLU A 1 70 ? 17.348 -2.626 16.266 1.00 92.12 70 GLU A N 1
ATOM 553 C CA . GLU A 1 70 ? 18.331 -2.914 15.210 1.00 92.12 70 GLU A CA 1
ATOM 554 C C . GLU A 1 70 ? 17.641 -3.179 13.865 1.00 92.12 70 GLU A C 1
ATOM 556 O O . GLU A 1 70 ? 18.030 -2.609 12.847 1.00 92.12 70 GLU A O 1
ATOM 561 N N . THR A 1 71 ? 16.534 -3.927 13.879 1.00 92.25 71 THR A N 1
ATOM 562 C CA . THR A 1 71 ? 15.720 -4.202 12.689 1.00 92.25 71 THR A CA 1
ATOM 563 C C . THR A 1 71 ? 15.121 -2.933 12.079 1.00 92.25 71 THR A C 1
ATOM 565 O O . THR A 1 71 ? 15.029 -2.827 10.856 1.00 92.25 71 THR A O 1
ATOM 568 N N . ASP A 1 72 ? 14.739 -1.942 12.890 1.00 91.94 72 ASP A N 1
ATOM 569 C CA . ASP A 1 72 ? 14.243 -0.660 12.368 1.00 91.94 72 ASP A CA 1
ATOM 570 C C . ASP A 1 72 ? 15.349 0.094 11.626 1.00 91.94 72 ASP A C 1
ATOM 572 O O . ASP A 1 72 ? 15.121 0.633 10.541 1.00 91.94 72 ASP A O 1
ATOM 576 N N . VAL A 1 73 ? 16.571 0.089 12.169 1.00 92.25 73 VAL A N 1
ATOM 577 C CA . VAL A 1 73 ? 17.734 0.702 11.513 1.00 92.25 73 VAL A CA 1
ATOM 578 C C . VAL A 1 73 ? 18.063 -0.026 10.207 1.00 92.25 73 VAL A C 1
ATOM 580 O O . VAL A 1 73 ? 18.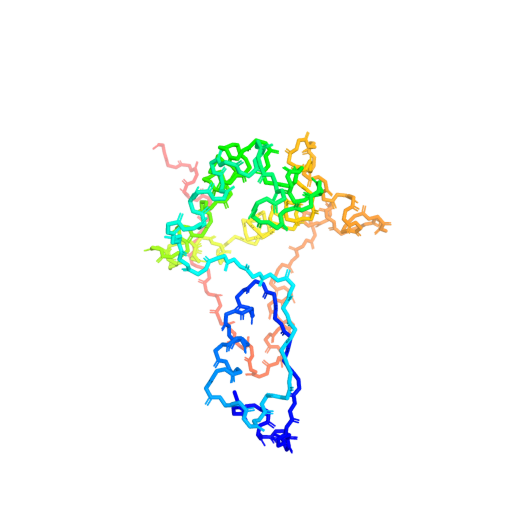292 0.621 9.186 1.00 92.25 73 VAL A O 1
ATOM 583 N N . GLU A 1 74 ? 18.036 -1.356 10.190 1.00 92.00 74 GLU A N 1
ATOM 584 C CA . GLU A 1 74 ? 18.260 -2.133 8.965 1.00 92.00 74 GLU A CA 1
ATOM 585 C C . GLU A 1 74 ? 17.205 -1.847 7.893 1.00 92.00 74 GLU A C 1
ATOM 587 O O . GLU A 1 74 ? 17.539 -1.709 6.716 1.00 92.00 74 GLU A O 1
ATOM 592 N N . ARG A 1 75 ? 15.932 -1.716 8.278 1.00 89.56 75 ARG A N 1
ATOM 593 C CA . ARG A 1 75 ? 14.831 -1.438 7.344 1.00 89.56 75 ARG A CA 1
ATOM 594 C C . ARG A 1 75 ? 14.852 -0.009 6.813 1.00 89.56 75 ARG A C 1
ATOM 596 O O . ARG A 1 75 ? 14.555 0.193 5.639 1.00 89.56 75 ARG A O 1
ATOM 603 N N . LEU A 1 76 ? 15.221 0.968 7.641 1.00 90.25 76 LEU A N 1
ATOM 604 C CA . LEU A 1 76 ? 15.201 2.384 7.267 1.00 90.25 76 LEU A CA 1
ATOM 605 C C . LEU A 1 76 ? 16.459 2.843 6.525 1.00 90.25 76 LEU A C 1
ATOM 607 O O . LEU A 1 76 ? 16.373 3.804 5.765 1.00 90.25 76 LEU A O 1
ATOM 611 N N . TYR A 1 77 ? 17.618 2.209 6.736 1.00 91.38 77 TYR A N 1
ATOM 612 C CA . TYR A 1 77 ? 18.892 2.680 6.184 1.00 91.38 77 TYR A CA 1
ATOM 613 C C . TYR A 1 77 ? 19.461 1.743 5.100 1.00 91.38 77 TYR A C 1
ATOM 615 O O . TYR A 1 77 ? 19.275 0.526 5.184 1.00 91.38 77 TYR A O 1
ATOM 623 N N . PRO A 1 78 ? 20.175 2.281 4.085 1.00 92.88 78 PRO A N 1
ATOM 624 C CA . PRO A 1 78 ? 20.451 3.704 3.830 1.00 92.88 78 PRO A CA 1
ATOM 625 C C . PRO A 1 78 ? 19.192 4.496 3.424 1.00 92.88 78 PRO A C 1
ATOM 627 O O . PRO A 1 78 ? 18.503 4.149 2.470 1.00 92.88 78 PRO A O 1
ATOM 630 N N . CYS A 1 79 ? 18.889 5.577 4.158 1.00 88.75 79 CYS A N 1
ATOM 631 C CA . CYS A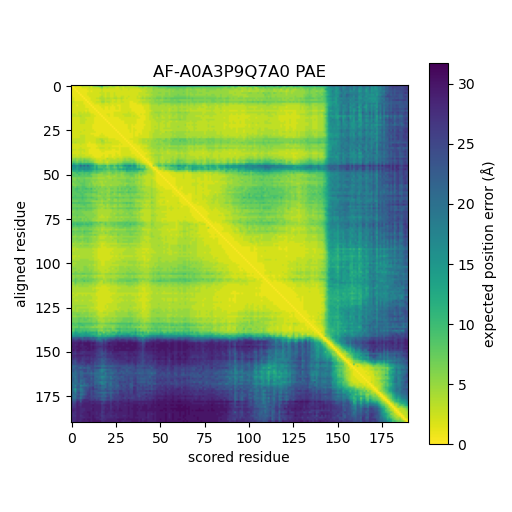 1 79 ? 17.569 6.218 4.102 1.00 88.75 79 CYS A CA 1
ATOM 632 C C . CYS A 1 79 ? 17.276 6.899 2.767 1.00 88.75 79 CYS A C 1
ATOM 634 O O . CYS A 1 79 ? 16.154 6.828 2.280 1.00 88.75 79 CYS A O 1
ATOM 636 N N . MET A 1 80 ? 18.287 7.507 2.143 1.00 88.06 80 MET A N 1
ATOM 637 C CA . MET A 1 80 ? 18.125 8.148 0.839 1.00 88.06 80 MET A CA 1
ATOM 638 C C . MET A 1 80 ? 17.724 7.143 -0.236 1.00 88.06 80 MET A C 1
ATOM 640 O O . MET A 1 80 ? 16.843 7.417 -1.041 1.00 88.06 80 MET A O 1
ATOM 644 N N . GLU A 1 81 ? 18.333 5.963 -0.231 1.00 90.50 81 GLU A N 1
ATOM 645 C CA . GLU A 1 81 ? 18.009 4.923 -1.197 1.00 90.50 81 GLU A CA 1
ATOM 646 C C . GLU A 1 81 ? 16.624 4.337 -0.919 1.00 90.50 81 GLU A C 1
ATOM 648 O O . GLU A 1 81 ? 15.736 4.431 -1.765 1.00 90.50 81 GLU A O 1
ATOM 653 N N . LYS A 1 82 ? 16.410 3.828 0.301 1.00 87.62 82 LYS A N 1
ATOM 654 C CA . LYS A 1 82 ? 15.194 3.084 0.655 1.00 87.62 82 LYS A CA 1
ATOM 655 C C . LYS A 1 82 ? 13.936 3.945 0.748 1.00 87.62 82 LYS A C 1
ATOM 657 O O . LYS A 1 82 ? 12.862 3.471 0.404 1.00 87.62 82 LYS A O 1
ATOM 662 N N . LEU A 1 83 ? 14.041 5.188 1.225 1.00 86.25 83 LEU A N 1
ATOM 663 C CA . LEU A 1 83 ? 12.869 6.045 1.453 1.00 86.25 83 LEU A CA 1
ATOM 664 C C . LEU A 1 83 ? 12.616 7.034 0.315 1.00 86.25 83 LEU A C 1
ATOM 666 O O . LEU A 1 83 ? 11.468 7.426 0.114 1.00 86.25 83 LEU A O 1
ATOM 670 N N . VAL A 1 84 ? 13.654 7.457 -0.416 1.00 88.06 84 VAL A N 1
ATOM 671 C CA . VAL A 1 84 ? 13.519 8.487 -1.460 1.00 88.06 84 VAL A CA 1
ATOM 672 C C . VAL A 1 84 ? 13.655 7.885 -2.852 1.00 88.06 84 VAL A C 1
ATOM 674 O O . VAL A 1 84 ? 12.716 7.987 -3.638 1.00 88.06 84 VAL A O 1
ATOM 677 N N . LEU A 1 85 ? 14.788 7.252 -3.170 1.00 90.56 85 LEU A N 1
ATOM 678 C CA . LEU A 1 85 ? 15.040 6.759 -4.528 1.00 90.56 85 LEU A CA 1
ATOM 679 C C . LEU A 1 85 ? 14.066 5.648 -4.923 1.00 90.56 85 LEU A C 1
ATOM 681 O O . LEU A 1 85 ? 13.463 5.734 -5.991 1.00 90.56 85 LEU A O 1
ATOM 685 N N . GLU A 1 86 ? 13.868 4.648 -4.064 1.00 90.06 86 GLU A N 1
ATOM 686 C CA . GLU A 1 86 ? 12.905 3.572 -4.330 1.00 90.06 86 GLU A CA 1
ATOM 687 C C . GLU A 1 86 ? 11.471 4.111 -4.434 1.00 90.06 86 GLU A C 1
ATOM 689 O O . GLU A 1 86 ? 10.752 3.767 -5.368 1.00 90.06 86 GLU A O 1
ATOM 694 N N . SER A 1 87 ? 11.079 5.052 -3.570 1.00 88.56 87 SER A N 1
ATOM 695 C CA . SER A 1 87 ? 9.762 5.699 -3.651 1.00 88.56 87 SER A CA 1
ATOM 696 C C . SER A 1 87 ? 9.547 6.432 -4.977 1.00 88.56 87 SER A C 1
ATOM 698 O O . SER A 1 87 ? 8.466 6.350 -5.559 1.00 88.56 87 SER A O 1
ATOM 700 N N . ILE A 1 88 ? 10.556 7.143 -5.487 1.00 93.00 88 ILE A N 1
ATOM 701 C CA . ILE A 1 88 ? 10.464 7.835 -6.782 1.00 93.00 88 ILE A CA 1
ATOM 702 C C . ILE A 1 88 ? 10.328 6.824 -7.924 1.00 93.00 88 ILE A C 1
ATOM 704 O O . ILE A 1 88 ? 9.454 6.994 -8.773 1.00 93.00 88 ILE A O 1
ATOM 708 N N . LYS A 1 89 ? 11.146 5.763 -7.928 1.00 92.25 89 LYS A N 1
ATOM 709 C CA . LYS A 1 89 ? 11.088 4.710 -8.957 1.00 92.25 89 LYS A CA 1
ATOM 710 C C . LYS A 1 89 ? 9.717 4.029 -8.999 1.00 92.25 89 LYS A C 1
ATOM 712 O O . LYS A 1 89 ? 9.175 3.812 -10.078 1.00 92.25 89 LYS A O 1
ATOM 717 N N . GLU A 1 90 ? 9.135 3.749 -7.835 1.00 93.62 90 GLU A N 1
ATOM 718 C CA . GLU A 1 90 ? 7.918 2.935 -7.729 1.00 93.62 90 GLU A CA 1
ATOM 719 C C . GLU A 1 90 ? 6.606 3.735 -7.773 1.00 93.62 90 GLU A C 1
ATOM 721 O O . GLU A 1 90 ? 5.532 3.159 -7.958 1.00 93.62 90 GLU A O 1
ATOM 726 N N . SER A 1 91 ? 6.652 5.065 -7.649 1.00 94.75 91 SER A N 1
ATOM 727 C CA . SER A 1 91 ? 5.448 5.915 -7.569 1.00 94.75 91 SER A CA 1
ATOM 728 C C . SER A 1 91 ? 4.906 6.411 -8.915 1.00 94.75 91 SER A C 1
ATOM 730 O O . SER A 1 91 ? 3.872 7.082 -8.941 1.00 94.75 91 SER A O 1
ATOM 732 N N . GLY A 1 92 ? 5.525 6.053 -10.045 1.00 96.75 92 GLY A N 1
ATOM 733 C CA . GLY A 1 92 ? 5.075 6.494 -11.374 1.00 96.75 92 GLY A CA 1
ATOM 734 C C . GLY A 1 92 ? 3.615 6.130 -11.680 1.00 96.75 92 GLY A C 1
ATOM 735 O O . GLY A 1 92 ? 2.848 6.975 -12.147 1.00 96.75 92 GLY A O 1
ATOM 736 N N . TYR A 1 93 ? 3.201 4.903 -11.335 1.00 96.31 93 TYR A N 1
ATOM 737 C CA . TYR A 1 93 ? 1.816 4.439 -11.498 1.00 96.31 93 TYR A CA 1
ATOM 738 C C . TYR A 1 93 ? 0.832 5.313 -10.697 1.00 96.31 93 TYR A C 1
ATOM 740 O O . TYR A 1 93 ? -0.215 5.714 -11.203 1.00 96.31 93 TYR A O 1
ATOM 748 N N . MET A 1 94 ? 1.201 5.661 -9.462 1.00 95.69 94 MET A N 1
ATOM 749 C CA . MET A 1 94 ? 0.384 6.465 -8.561 1.00 95.69 94 MET A CA 1
ATOM 750 C C . MET A 1 94 ? 0.246 7.889 -9.098 1.00 95.69 94 MET A C 1
ATOM 752 O O . MET A 1 94 ? -0.847 8.449 -9.087 1.00 95.69 94 MET A O 1
ATOM 756 N N . HIS A 1 95 ? 1.334 8.464 -9.619 1.00 97.62 95 HIS A N 1
ATOM 757 C CA . HIS A 1 95 ? 1.326 9.817 -10.166 1.00 97.62 95 HIS A CA 1
ATOM 758 C C . HIS A 1 95 ? 0.392 9.946 -11.378 1.00 97.62 95 HIS A C 1
ATOM 760 O O . HIS A 1 95 ? -0.423 10.872 -11.434 1.00 97.62 95 HIS A O 1
ATOM 766 N N . ILE A 1 96 ? 0.463 9.013 -12.336 1.00 97.62 96 ILE A N 1
ATOM 767 C CA . ILE A 1 96 ? -0.410 9.057 -13.518 1.00 97.62 96 ILE A CA 1
ATOM 768 C C . ILE A 1 96 ? -1.871 8.763 -13.157 1.00 97.62 96 ILE A C 1
ATOM 770 O O . ILE A 1 96 ? -2.762 9.447 -13.655 1.00 97.62 96 ILE A O 1
ATOM 774 N N . GLN A 1 97 ? -2.132 7.827 -12.240 1.00 97.31 97 GLN A N 1
ATOM 775 C CA . GLN A 1 97 ? -3.492 7.557 -11.763 1.00 97.31 97 GLN A CA 1
ATOM 776 C C . GLN A 1 97 ? -4.095 8.751 -11.017 1.00 97.31 97 GLN A C 1
ATOM 778 O O . GLN A 1 97 ? -5.281 9.025 -11.166 1.00 97.31 97 GLN A O 1
ATOM 783 N N . ALA A 1 98 ? -3.291 9.495 -10.253 1.00 97.19 98 ALA A N 1
ATOM 784 C CA . ALA A 1 98 ? -3.762 10.668 -9.521 1.00 97.19 98 ALA A CA 1
ATOM 785 C C . ALA A 1 98 ? -4.042 11.880 -10.426 1.00 97.19 98 ALA A C 1
ATOM 787 O O . ALA A 1 98 ? -4.874 12.718 -10.087 1.00 97.19 98 ALA A O 1
ATOM 788 N N . THR A 1 99 ? -3.342 12.005 -11.558 1.00 97.88 99 THR A N 1
ATOM 789 C CA . THR A 1 99 ? -3.380 13.222 -12.392 1.00 97.88 99 THR A CA 1
ATOM 790 C C . THR A 1 99 ? -4.125 13.052 -13.712 1.00 97.88 99 THR A C 1
ATOM 792 O O . THR A 1 99 ? -4.702 14.022 -14.209 1.00 97.88 99 THR A O 1
ATOM 795 N N . LYS A 1 100 ? -4.094 11.850 -14.300 1.00 97.44 100 LYS A N 1
ATOM 796 C CA . LYS A 1 100 ? -4.668 11.508 -15.613 1.00 97.44 100 LYS A CA 1
ATOM 797 C C . LYS A 1 100 ? -5.347 10.122 -15.592 1.00 97.44 100 LYS A C 1
ATOM 799 O O . LYS A 1 100 ? -5.033 9.283 -16.443 1.00 97.44 100 LYS A O 1
ATOM 804 N N . PRO A 1 101 ? -6.273 9.861 -14.649 1.00 97.12 101 PRO A N 1
ATOM 805 C CA . PRO A 1 101 ? -6.889 8.543 -14.490 1.00 97.12 101 PRO A CA 1
ATOM 806 C C . PRO A 1 101 ? -7.605 8.064 -15.756 1.00 97.12 101 PRO A C 1
ATOM 808 O O . PRO A 1 101 ? -7.416 6.918 -16.147 1.00 97.12 101 PRO A O 1
ATOM 811 N N . ASP A 1 102 ? -8.359 8.928 -16.442 1.00 95.88 102 ASP A N 1
ATOM 812 C CA . ASP A 1 102 ? -9.090 8.562 -17.663 1.00 95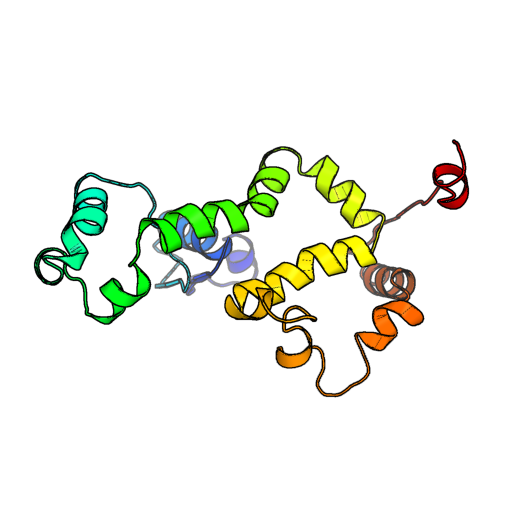.88 102 ASP A CA 1
ATOM 813 C C . ASP A 1 102 ? -8.160 8.198 -18.826 1.00 95.88 102 ASP A C 1
ATOM 815 O O . ASP A 1 102 ? -8.445 7.279 -19.591 1.00 95.88 102 ASP A O 1
ATOM 819 N N . THR A 1 103 ? -7.019 8.885 -18.951 1.00 95.19 103 THR A N 1
ATOM 820 C CA . THR A 1 103 ? -6.026 8.594 -19.994 1.00 95.19 103 THR A CA 1
ATOM 821 C C . THR A 1 103 ? -5.399 7.223 -19.774 1.00 95.19 103 THR A C 1
ATOM 823 O O . THR A 1 103 ? -5.394 6.400 -20.689 1.00 95.19 103 THR A O 1
ATOM 826 N N . ALA A 1 104 ? -4.909 6.960 -18.558 1.00 93.88 104 ALA A N 1
ATOM 827 C CA . ALA A 1 104 ? -4.351 5.656 -18.213 1.00 93.88 104 ALA A CA 1
ATOM 828 C C . ALA A 1 104 ? -5.421 4.557 -18.316 1.00 93.88 104 ALA A C 1
ATOM 830 O O . ALA A 1 104 ? -5.190 3.519 -18.931 1.00 93.88 104 ALA A O 1
ATOM 831 N N . GLY A 1 105 ? -6.614 4.812 -17.777 1.00 93.75 105 GLY A N 1
ATOM 832 C CA . GLY A 1 105 ? -7.727 3.870 -17.764 1.00 93.75 105 GLY A CA 1
ATOM 833 C C . GLY A 1 105 ? -8.174 3.458 -19.161 1.00 93.75 105 GLY A C 1
ATOM 834 O O . GLY A 1 105 ? -8.386 2.272 -19.394 1.00 93.75 105 GLY A O 1
ATOM 835 N N . ARG A 1 106 ? -8.260 4.396 -20.113 1.00 91.31 106 ARG A N 1
ATOM 836 C CA . ARG A 1 106 ? -8.678 4.082 -21.485 1.00 91.31 106 ARG A CA 1
ATOM 837 C C . ARG A 1 106 ? -7.682 3.177 -22.206 1.00 91.31 106 ARG A C 1
ATOM 839 O O . ARG A 1 106 ? -8.102 2.196 -22.804 1.00 91.31 106 ARG A O 1
ATOM 846 N N . GLY A 1 107 ? -6.381 3.457 -22.093 1.00 89.06 107 GLY A N 1
ATOM 847 C CA . GLY A 1 107 ? -5.346 2.602 -22.689 1.00 89.06 107 GLY A CA 1
ATOM 848 C C . GLY A 1 107 ? -5.303 1.197 -22.077 1.00 89.06 107 GLY A C 1
ATOM 849 O O . GLY A 1 107 ? -5.112 0.215 -22.788 1.00 89.06 107 GLY A O 1
ATOM 850 N N . LEU A 1 108 ? -5.527 1.086 -20.763 1.00 91.50 108 LEU A N 1
ATOM 851 C CA . LEU A 1 108 ? -5.595 -0.209 -20.080 1.00 91.50 108 LEU A CA 1
ATOM 852 C C . LEU A 1 108 ? -6.891 -0.977 -20.394 1.00 91.50 108 LEU A C 1
ATOM 854 O O . LEU A 1 108 ? -6.878 -2.202 -20.387 1.00 91.50 108 LEU A O 1
ATOM 858 N N . ASN A 1 109 ? -8.000 -0.288 -20.672 1.00 91.56 109 ASN A N 1
ATOM 859 C CA . ASN A 1 109 ? -9.270 -0.923 -21.035 1.00 91.56 109 ASN A CA 1
ATOM 860 C C . ASN A 1 109 ? -9.214 -1.564 -22.433 1.00 91.56 109 ASN A C 1
ATOM 862 O O . ASN A 1 109 ? -9.700 -2.676 -22.611 1.00 91.56 109 ASN A O 1
ATOM 866 N N . ASP A 1 110 ? -8.558 -0.891 -23.379 1.00 91.00 110 ASP A N 1
ATOM 867 C CA . ASP A 1 110 ? -8.469 -1.300 -24.789 1.00 91.00 110 ASP A CA 1
ATOM 868 C C . ASP A 1 110 ? -7.497 -2.478 -25.024 1.00 91.00 110 ASP A C 1
ATOM 870 O O . ASP A 1 110 ? -7.562 -3.178 -26.032 1.00 91.00 110 ASP A O 1
ATOM 874 N N . SER A 1 111 ? -6.585 -2.741 -24.076 1.00 89.94 111 SER A N 1
ATOM 875 C CA . SER A 1 111 ? -5.565 -3.788 -24.201 1.00 89.94 111 SER A CA 1
ATOM 876 C C . SER A 1 111 ? -5.501 -4.695 -22.968 1.00 89.94 111 SER A C 1
ATOM 878 O O . SER A 1 111 ? -4.858 -4.350 -21.974 1.00 89.94 111 SER A O 1
ATOM 880 N N . PRO A 1 112 ? -6.051 -5.922 -23.036 1.00 86.31 112 PRO A N 1
ATOM 881 C CA . PRO A 1 112 ? -5.945 -6.907 -21.958 1.00 86.31 112 PRO A CA 1
ATOM 882 C C . PRO A 1 112 ? -4.497 -7.264 -21.601 1.00 86.31 112 PRO A C 1
ATOM 884 O O . PRO A 1 112 ? -4.184 -7.502 -20.436 1.00 86.31 112 PRO A O 1
ATOM 887 N N . VAL A 1 113 ? -3.599 -7.287 -22.593 1.00 86.62 113 VAL A N 1
ATOM 888 C CA . VAL A 1 113 ? -2.164 -7.532 -22.370 1.00 86.62 113 VAL A CA 1
ATOM 889 C C . VAL A 1 113 ? -1.519 -6.334 -21.672 1.00 86.62 113 VAL A C 1
ATOM 891 O O . VAL A 1 113 ? -0.722 -6.532 -20.755 1.00 86.62 113 VAL A O 1
ATOM 894 N N . GLY A 1 114 ? -1.890 -5.106 -22.052 1.00 86.62 114 GLY A N 1
ATOM 895 C CA . GLY A 1 114 ? -1.451 -3.885 -21.374 1.00 86.62 114 GLY A CA 1
ATOM 896 C C . GLY A 1 114 ? -1.922 -3.828 -19.920 1.00 86.62 114 GLY A C 1
ATOM 897 O O . GLY A 1 114 ? -1.115 -3.589 -19.023 1.00 86.62 114 GLY A O 1
ATOM 898 N N . LEU A 1 115 ? -3.197 -4.143 -19.671 1.00 90.31 115 LEU A N 1
ATOM 899 C CA . LEU A 1 115 ? -3.762 -4.265 -18.327 1.00 90.31 115 LEU A CA 1
ATOM 900 C C . LEU A 1 115 ? -3.024 -5.310 -17.488 1.00 90.31 115 LEU A C 1
ATOM 902 O O . LEU A 1 115 ? -2.647 -5.035 -16.348 1.00 90.31 115 LEU A O 1
ATOM 906 N N . ALA A 1 116 ? -2.791 -6.496 -18.058 1.00 87.50 116 ALA A N 1
ATOM 907 C CA . ALA A 1 116 ? -2.073 -7.565 -17.380 1.00 87.50 116 ALA A CA 1
ATOM 908 C C . ALA A 1 116 ? -0.643 -7.139 -17.027 1.00 87.50 116 ALA A C 1
ATOM 910 O O . ALA A 1 116 ? -0.246 -7.298 -15.879 1.00 87.50 116 ALA A O 1
ATOM 911 N N . ALA A 1 117 ? 0.109 -6.554 -17.963 1.00 88.56 117 ALA A N 1
ATOM 912 C CA . ALA A 1 117 ? 1.464 -6.071 -17.696 1.00 88.56 117 ALA A CA 1
ATOM 913 C C . ALA A 1 117 ? 1.488 -5.011 -16.580 1.00 88.56 117 ALA A C 1
ATOM 915 O O . ALA A 1 117 ? 2.293 -5.109 -15.656 1.00 88.56 117 ALA A O 1
ATOM 916 N N . TYR A 1 118 ? 0.560 -4.050 -16.627 1.00 93.56 118 TYR A N 1
ATOM 917 C CA . TYR A 1 118 ? 0.457 -2.964 -15.650 1.00 93.56 118 TYR A CA 1
ATOM 918 C C . TYR A 1 118 ? 0.140 -3.461 -14.229 1.00 93.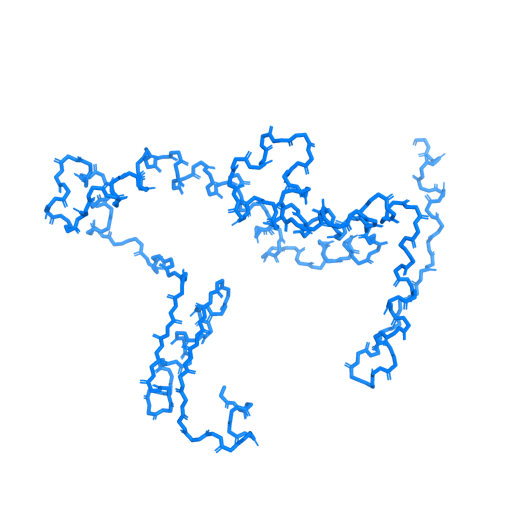56 118 TYR A C 1
ATOM 920 O O . TYR A 1 118 ? 0.660 -2.927 -13.253 1.00 93.56 118 TYR A O 1
ATOM 928 N N . ILE A 1 119 ? -0.699 -4.495 -14.098 1.00 92.81 119 ILE A N 1
ATOM 929 C CA . ILE A 1 119 ? -1.067 -5.081 -12.799 1.00 92.81 119 ILE A CA 1
ATOM 930 C C . ILE A 1 119 ? -0.004 -6.073 -12.305 1.00 92.81 119 ILE A C 1
ATOM 932 O O . ILE A 1 119 ? 0.362 -6.053 -11.129 1.00 92.81 119 ILE A O 1
ATOM 936 N N . LEU A 1 120 ? 0.489 -6.959 -13.173 1.00 89.12 120 LEU A N 1
ATOM 937 C CA . LEU A 1 120 ? 1.401 -8.042 -12.787 1.00 89.12 120 LEU A CA 1
ATOM 938 C C . LEU A 1 120 ? 2.773 -7.535 -12.361 1.00 89.12 120 LEU A C 1
ATOM 940 O O . LEU A 1 120 ? 3.381 -8.137 -11.479 1.00 89.12 120 LEU A O 1
ATOM 944 N N . GLU A 1 121 ? 3.231 -6.418 -12.922 1.00 93.00 121 GLU A N 1
ATOM 945 C CA . GLU A 1 121 ? 4.442 -5.755 -12.441 1.00 93.00 121 GLU A CA 1
ATOM 946 C C . GLU A 1 121 ? 4.324 -5.406 -10.947 1.00 93.00 121 GLU A C 1
ATOM 948 O O . GLU A 1 121 ? 5.251 -5.667 -10.186 1.00 93.00 121 GLU A O 1
ATOM 953 N N . LYS A 1 122 ? 3.150 -4.959 -10.480 1.00 93.69 122 LYS A N 1
ATOM 954 C CA . LYS A 1 122 ? 2.927 -4.688 -9.050 1.00 93.69 122 LYS A CA 1
ATOM 955 C C . LYS A 1 122 ? 2.891 -5.952 -8.203 1.00 93.69 122 LYS A C 1
ATOM 957 O O . LYS A 1 122 ? 3.492 -5.968 -7.135 1.00 93.69 122 LYS A O 1
ATOM 962 N N . PHE A 1 123 ? 2.272 -7.032 -8.684 1.00 90.12 123 PHE A N 1
ATOM 963 C CA . PHE A 1 123 ? 2.335 -8.330 -7.993 1.00 90.12 123 PHE A CA 1
ATOM 964 C C . PHE A 1 123 ? 3.768 -8.854 -7.852 1.00 90.12 123 PHE A C 1
ATOM 966 O O . PHE A 1 123 ? 4.093 -9.461 -6.834 1.00 90.12 123 PHE A O 1
ATOM 973 N N . SER A 1 124 ? 4.611 -8.614 -8.855 1.00 90.62 124 SER A N 1
ATOM 974 C CA . SER A 1 124 ? 6.037 -8.917 -8.805 1.00 90.62 124 SER A CA 1
ATOM 975 C C . SER A 1 124 ? 6.743 -8.066 -7.748 1.00 90.62 124 SER A C 1
ATOM 977 O O . SER A 1 124 ? 7.104 -8.576 -6.683 1.00 90.62 124 SER A O 1
ATOM 979 N N . THR A 1 125 ? 6.868 -6.764 -8.006 1.00 92.50 125 THR A N 1
ATOM 980 C CA . THR A 1 125 ? 7.714 -5.861 -7.224 1.00 92.50 125 THR A CA 1
ATOM 981 C C . THR A 1 125 ? 7.262 -5.743 -5.770 1.00 92.50 125 THR A C 1
ATOM 983 O O . THR A 1 125 ? 8.097 -5.640 -4.874 1.00 92.50 125 THR A O 1
ATOM 986 N N . TRP A 1 126 ? 5.951 -5.760 -5.503 1.00 93.38 126 TRP A N 1
ATOM 987 C CA . TRP A 1 126 ? 5.429 -5.612 -4.138 1.00 93.38 126 TRP A CA 1
ATOM 988 C C . TRP A 1 126 ? 5.460 -6.906 -3.324 1.00 93.38 126 TRP A C 1
ATOM 990 O O . TRP A 1 126 ? 5.255 -6.850 -2.112 1.00 93.38 126 TRP A O 1
ATOM 1000 N N . THR A 1 127 ? 5.715 -8.058 -3.955 1.00 90.62 127 THR A N 1
ATOM 1001 C CA . THR A 1 127 ? 5.975 -9.301 -3.215 1.00 90.62 127 THR A CA 1
ATOM 1002 C C . THR A 1 127 ? 7.429 -9.366 -2.777 1.00 90.62 127 THR A C 1
ATOM 1004 O O . THR A 1 127 ? 7.710 -9.650 -1.614 1.00 90.62 127 THR A O 1
ATOM 1007 N N . ASP A 1 128 ? 8.341 -9.105 -3.710 1.00 88.38 128 ASP A N 1
ATOM 1008 C CA . ASP A 1 128 ? 9.771 -9.076 -3.450 1.00 88.38 128 ASP A CA 1
ATOM 1009 C C . ASP A 1 128 ? 10.441 -8.087 -4.408 1.00 88.38 128 ASP A C 1
ATOM 1011 O O . ASP A 1 128 ? 10.364 -8.208 -5.632 1.00 88.38 128 ASP A O 1
ATOM 1015 N N . HIS A 1 129 ? 11.131 -7.103 -3.838 1.00 89.38 129 HIS A N 1
ATOM 1016 C CA . HIS A 1 129 ? 11.837 -6.080 -4.595 1.00 89.38 129 HIS A CA 1
ATOM 1017 C C . HIS A 1 129 ? 12.948 -6.653 -5.482 1.00 89.38 129 HIS A C 1
ATOM 1019 O O . HIS A 1 129 ? 13.272 -6.029 -6.501 1.00 89.38 129 HIS A O 1
ATOM 1025 N N . ASP A 1 130 ? 13.499 -7.820 -5.136 1.00 88.94 130 ASP A N 1
ATOM 1026 C CA . ASP A 1 130 ? 14.541 -8.490 -5.915 1.00 88.94 130 ASP A CA 1
ATOM 1027 C C . ASP A 1 130 ? 13.993 -9.089 -7.215 1.00 88.94 130 ASP A C 1
ATOM 1029 O O . ASP A 1 130 ? 14.757 -9.323 -8.157 1.00 88.94 130 ASP A O 1
ATOM 1033 N N . PHE A 1 131 ? 12.673 -9.286 -7.325 1.00 89.75 131 PHE A N 1
ATOM 1034 C CA . PHE A 1 131 ? 12.060 -9.847 -8.530 1.00 89.75 131 PHE A CA 1
ATOM 1035 C C . PHE A 1 131 ? 12.217 -8.952 -9.756 1.00 89.75 131 PHE A C 1
ATOM 1037 O O . PHE A 1 131 ? 12.295 -9.471 -10.866 1.00 89.75 131 PHE A O 1
ATOM 1044 N N . ARG A 1 132 ? 12.374 -7.638 -9.572 1.00 87.62 132 ARG A N 1
ATOM 1045 C CA . ARG A 1 132 ? 12.671 -6.680 -10.653 1.00 87.62 132 ARG A CA 1
ATOM 1046 C C . ARG A 1 132 ? 13.960 -6.999 -11.413 1.00 87.62 132 ARG A C 1
ATOM 1048 O O . ARG A 1 132 ? 14.099 -6.609 -12.566 1.00 87.62 132 ARG A O 1
ATOM 1055 N N . ASN A 1 133 ? 14.896 -7.695 -10.767 1.00 88.69 133 ASN A N 1
ATOM 1056 C CA . ASN A 1 133 ? 16.185 -8.062 -11.353 1.00 88.69 133 ASN A CA 1
ATOM 1057 C C . ASN A 1 133 ? 16.140 -9.409 -12.095 1.00 88.69 133 ASN A C 1
ATOM 1059 O O . ASN A 1 133 ? 17.153 -9.846 -12.640 1.00 88.69 133 ASN A O 1
ATOM 1063 N N . LEU A 1 134 ? 14.994 -10.092 -12.088 1.00 85.56 134 LEU A N 1
ATOM 1064 C CA . LEU A 1 134 ? 14.798 -11.365 -12.773 1.00 85.56 134 LEU A CA 1
ATOM 1065 C C . LEU A 1 134 ? 14.252 -11.130 -14.182 1.00 85.56 134 LEU A C 1
ATOM 1067 O O . LEU A 1 134 ? 13.437 -10.238 -14.397 1.00 85.56 134 LEU A O 1
ATOM 1071 N N . GLU A 1 135 ? 14.652 -11.980 -15.128 1.00 84.69 135 GLU A N 1
ATOM 1072 C CA . GLU A 1 135 ? 14.228 -11.895 -16.534 1.00 84.69 135 GLU A CA 1
ATOM 1073 C C . GLU A 1 135 ? 12.698 -11.923 -16.701 1.00 84.69 135 GLU A C 1
ATOM 1075 O O . GLU A 1 135 ? 12.143 -11.211 -17.534 1.00 84.69 135 GLU A O 1
ATOM 1080 N N . ASP A 1 136 ? 12.006 -12.718 -15.883 1.00 81.12 136 ASP A N 1
ATOM 1081 C CA . ASP A 1 136 ? 10.549 -12.863 -15.895 1.00 81.12 136 ASP A CA 1
ATOM 1082 C C . ASP A 1 136 ? 9.842 -11.983 -14.853 1.00 81.12 136 ASP A C 1
ATOM 1084 O O . ASP A 1 136 ? 8.644 -12.160 -14.614 1.00 81.12 136 ASP A O 1
ATOM 1088 N N . GLY A 1 137 ? 10.574 -11.099 -14.168 1.00 85.31 137 GLY A N 1
ATOM 1089 C CA . GLY A 1 137 ? 10.036 -10.338 -13.048 1.00 85.31 137 GLY A CA 1
ATOM 1090 C C . GLY A 1 137 ? 9.580 -11.229 -11.886 1.00 85.31 137 GLY A C 1
ATOM 1091 O O . GLY A 1 137 ? 8.645 -10.873 -11.181 1.00 85.31 137 GLY A O 1
ATOM 1092 N N . GLY A 1 138 ? 10.115 -12.441 -11.709 1.00 84.19 138 GLY A N 1
ATOM 1093 C CA . GLY A 1 138 ? 9.709 -13.344 -10.624 1.00 84.19 138 GLY A CA 1
ATOM 1094 C C . GLY A 1 138 ? 8.273 -13.873 -10.723 1.00 84.19 138 GLY A C 1
ATOM 1095 O O . GLY A 1 138 ? 7.789 -14.514 -9.787 1.00 84.19 138 GLY A O 1
ATOM 1096 N N . LEU A 1 139 ? 7.587 -13.666 -11.852 1.00 80.81 139 LEU A N 1
ATOM 1097 C CA . LEU A 1 139 ? 6.195 -14.083 -12.047 1.00 80.81 139 LEU A CA 1
ATOM 1098 C C . LEU A 1 139 ? 6.014 -15.604 -11.946 1.00 80.81 139 LEU A C 1
ATOM 1100 O O . LEU A 1 139 ? 4.969 -16.080 -11.494 1.00 80.81 139 LEU A O 1
ATOM 1104 N N . THR A 1 140 ? 7.035 -16.386 -12.304 1.00 75.56 140 THR A N 1
ATOM 1105 C CA . THR A 1 140 ? 7.023 -17.848 -12.118 1.00 75.56 140 THR A CA 1
ATOM 1106 C C . THR A 1 140 ? 7.125 -18.265 -10.646 1.00 75.56 140 THR A C 1
ATOM 1108 O O . THR A 1 140 ? 6.552 -19.285 -10.255 1.00 75.56 140 THR A O 1
ATOM 1111 N N . ARG A 1 141 ? 7.787 -17.460 -9.803 1.00 75.44 141 ARG A N 1
ATOM 1112 C CA . ARG A 1 141 ? 8.029 -17.742 -8.374 1.00 75.44 141 ARG A CA 1
ATOM 1113 C C . ARG A 1 141 ? 6.818 -17.467 -7.492 1.00 75.44 141 ARG A C 1
ATOM 1115 O O . ARG A 1 141 ? 6.651 -18.128 -6.474 1.00 75.44 141 ARG A O 1
ATOM 1122 N N . LEU A 1 142 ? 5.933 -16.564 -7.913 1.00 64.50 142 LEU A N 1
ATOM 1123 C CA . LEU A 1 142 ? 4.684 -16.239 -7.215 1.00 64.50 142 LEU A CA 1
ATOM 1124 C C . LEU A 1 142 ? 3.677 -17.406 -7.160 1.00 64.50 142 LEU A C 1
ATOM 1126 O O . LEU A 1 142 ? 2.558 -17.235 -6.686 1.00 64.50 142 LEU A O 1
ATOM 1130 N N . GLY A 1 143 ? 4.000 -18.579 -7.721 1.00 51.84 143 GLY A N 1
ATOM 1131 C CA . GLY A 1 143 ? 3.043 -19.680 -7.888 1.00 51.84 143 GLY A CA 1
ATOM 1132 C C . GLY A 1 143 ? 1.941 -19.372 -8.910 1.00 51.84 143 GLY A C 1
ATOM 1133 O O . GLY A 1 143 ? 1.181 -20.263 -9.286 1.00 51.84 143 GLY A O 1
ATOM 1134 N N . ILE A 1 144 ? 1.932 -18.149 -9.450 1.00 49.50 144 ILE A N 1
ATOM 1135 C CA . ILE A 1 144 ? 1.180 -17.720 -10.633 1.00 49.50 144 ILE A CA 1
ATOM 1136 C C . ILE A 1 144 ? 1.664 -18.497 -11.882 1.00 49.50 144 ILE A C 1
ATOM 1138 O O . ILE A 1 144 ? 0.952 -18.603 -12.883 1.00 49.50 144 ILE A O 1
ATOM 1142 N N . GLY A 1 145 ? 2.814 -19.177 -11.778 1.00 40.59 145 GLY A N 1
ATOM 1143 C CA . GLY A 1 145 ? 3.280 -20.185 -12.722 1.00 40.59 145 GLY A CA 1
ATOM 1144 C C . GLY A 1 145 ? 4.057 -21.339 -12.082 1.00 40.59 145 GLY A C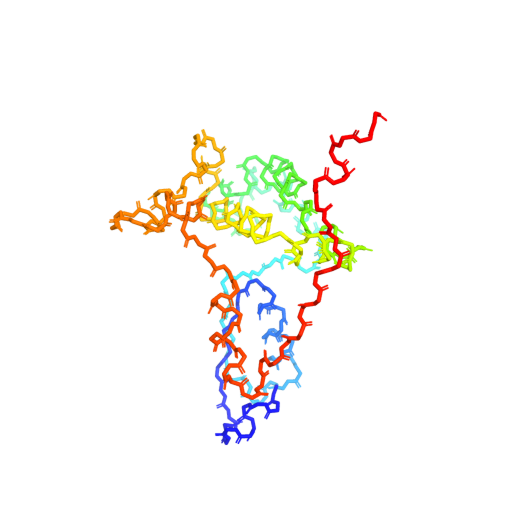 1
ATOM 1145 O O . GLY A 1 145 ? 5.230 -21.486 -12.382 1.00 40.59 145 GLY A O 1
ATOM 1146 N N . ALA A 1 146 ? 3.424 -22.203 -11.272 1.00 37.66 146 ALA A N 1
ATOM 1147 C CA . ALA A 1 146 ? 4.000 -23.528 -10.947 1.00 37.66 146 ALA A CA 1
ATOM 1148 C C . ALA A 1 146 ? 2.979 -24.621 -10.542 1.00 37.66 146 ALA A C 1
ATOM 1150 O O . ALA A 1 146 ? 3.274 -25.535 -9.782 1.00 37.66 146 ALA A O 1
ATOM 1151 N N . LYS A 1 147 ? 1.779 -24.596 -11.128 1.00 36.56 147 LYS A N 1
ATOM 1152 C CA . LYS A 1 147 ? 1.226 -25.785 -11.801 1.00 36.56 147 LYS A CA 1
ATOM 1153 C C . LYS A 1 147 ? 1.032 -25.349 -13.246 1.00 36.56 147 LYS A C 1
ATOM 1155 O O . LYS A 1 147 ? 0.032 -24.716 -13.571 1.00 36.56 147 LYS A O 1
ATOM 1160 N N . GLY A 1 148 ? 2.070 -25.553 -14.058 1.00 39.31 148 GLY A N 1
ATOM 1161 C CA . GLY A 1 148 ? 2.192 -24.996 -15.404 1.00 39.31 148 GLY A CA 1
ATOM 1162 C C . GLY A 1 148 ? 0.909 -25.138 -16.221 1.00 39.31 148 GLY A C 1
ATOM 1163 O O . GLY A 1 148 ? 0.367 -26.241 -16.299 1.00 39.31 148 GLY A O 1
ATOM 1164 N N . ARG A 1 149 ? 0.421 -24.005 -16.759 1.00 38.41 149 ARG A N 1
ATOM 1165 C CA . ARG A 1 149 ? -0.435 -23.876 -17.963 1.00 38.41 149 ARG A CA 1
ATOM 1166 C C . ARG A 1 149 ? -1.090 -22.499 -18.163 1.00 38.41 149 ARG A C 1
ATOM 1168 O O . ARG A 1 149 ? -1.736 -22.332 -19.184 1.00 38.41 149 ARG A O 1
ATOM 1175 N N . HIS A 1 150 ? -0.992 -21.524 -17.252 1.00 44.50 150 HIS A N 1
ATOM 1176 C CA . HIS A 1 150 ? -1.763 -20.277 -17.426 1.00 44.50 150 HIS A CA 1
ATOM 1177 C C . HIS A 1 150 ? -1.037 -19.139 -18.152 1.00 44.50 150 HIS A C 1
ATOM 1179 O O . HIS A 1 150 ? -1.596 -18.640 -19.116 1.00 44.50 150 HIS A O 1
ATOM 1185 N N . PHE A 1 151 ? 0.206 -18.765 -17.837 1.00 41.53 151 PHE A N 1
ATOM 1186 C CA . PHE A 1 151 ? 0.781 -17.561 -18.470 1.00 41.53 151 PHE A CA 1
ATOM 1187 C C . PHE A 1 151 ? 1.440 -17.754 -19.845 1.00 41.53 151 PHE A C 1
ATOM 1189 O O . PHE A 1 151 ? 1.338 -16.857 -20.680 1.00 41.53 151 PHE A O 1
ATOM 1196 N N . SER A 1 152 ? 1.990 -18.935 -20.166 1.00 39.28 152 SER A N 1
ATOM 1197 C CA . SER A 1 152 ? 2.397 -19.257 -21.552 1.00 39.28 152 SER A CA 1
ATOM 1198 C C . SER A 1 152 ? 1.212 -19.228 -22.524 1.00 39.28 152 SER A C 1
ATOM 1200 O O . SER A 1 152 ? 1.382 -18.976 -23.716 1.00 39.28 152 SER A O 1
ATOM 1202 N N . ASN A 1 153 ? 0.009 -19.449 -21.989 1.00 35.66 153 ASN A N 1
ATOM 1203 C CA . ASN A 1 153 ? -1.245 -19.463 -22.723 1.00 35.66 153 ASN A CA 1
ATOM 1204 C C . ASN A 1 153 ? -1.979 -18.119 -22.635 1.00 35.66 153 ASN A C 1
ATOM 1206 O O . ASN A 1 153 ? -2.877 -17.895 -23.430 1.00 35.66 153 ASN A O 1
ATOM 1210 N N . VAL A 1 154 ? -1.590 -17.170 -21.771 1.00 44.41 154 VAL A N 1
ATOM 1211 C CA . VAL A 1 154 ? -2.175 -15.814 -21.809 1.00 44.41 154 VAL A CA 1
ATOM 1212 C C . VAL A 1 154 ? -1.828 -15.100 -23.114 1.00 44.41 154 VAL A C 1
ATOM 1214 O O . VAL A 1 154 ? -2.648 -14.374 -23.663 1.00 44.41 154 VAL A O 1
ATOM 1217 N N . LYS A 1 155 ? -0.651 -15.387 -23.677 1.00 41.34 155 LYS A N 1
ATOM 1218 C CA . LYS A 1 155 ? -0.252 -14.864 -24.989 1.00 41.34 155 LYS A CA 1
ATOM 1219 C C . LYS A 1 155 ? -0.872 -15.601 -26.187 1.00 41.34 155 LYS A C 1
ATOM 1221 O O . LYS A 1 155 ? -0.816 -15.056 -27.282 1.00 41.34 155 LYS A O 1
ATOM 1226 N N . LYS A 1 156 ? -1.400 -16.822 -26.017 1.00 43.66 156 LYS A N 1
ATOM 1227 C CA . LYS A 1 156 ? -1.885 -17.669 -27.133 1.00 43.66 156 LYS A CA 1
ATOM 1228 C C . LYS A 1 156 ? -3.378 -18.023 -27.084 1.00 43.66 156 LYS A C 1
ATOM 1230 O O . LYS A 1 156 ? -3.982 -18.138 -28.139 1.00 43.66 156 LYS A O 1
ATOM 1235 N N . ASP A 1 157 ? -3.971 -18.120 -25.895 1.00 44.91 157 ASP A N 1
ATOM 1236 C CA . ASP A 1 157 ? -5.304 -18.694 -25.659 1.00 44.91 157 ASP A CA 1
ATOM 1237 C C . ASP A 1 157 ? -6.199 -17.854 -24.715 1.00 44.91 157 ASP A C 1
ATOM 1239 O O . ASP A 1 157 ? -7.324 -18.264 -24.413 1.00 44.91 157 ASP A O 1
ATOM 1243 N N . PHE A 1 158 ? -5.736 -16.712 -24.183 1.00 51.44 158 PHE A N 1
ATOM 1244 C CA . PHE A 1 158 ? -6.567 -15.892 -23.291 1.00 51.44 158 PHE A CA 1
ATOM 1245 C C . PHE A 1 158 ? -7.552 -15.031 -24.078 1.00 51.44 158 PHE A C 1
ATOM 1247 O O . PHE A 1 158 ? -7.266 -13.910 -24.493 1.00 51.44 158 PHE A O 1
ATOM 1254 N N . ASP A 1 159 ? -8.750 -15.580 -24.238 1.00 64.06 159 ASP A N 1
ATOM 1255 C CA . ASP A 1 159 ? -9.917 -14.859 -24.721 1.00 64.06 159 ASP A CA 1
ATOM 1256 C C . ASP A 1 159 ? -10.542 -14.048 -23.577 1.00 64.06 159 ASP A C 1
ATOM 1258 O O . ASP A 1 159 ? -11.309 -14.550 -22.746 1.00 64.06 159 ASP A O 1
ATOM 1262 N N . TRP A 1 160 ? -10.171 -12.774 -23.513 1.00 58.25 160 TRP A N 1
ATOM 1263 C CA . TRP A 1 160 ? -10.705 -11.831 -22.539 1.00 58.25 160 TRP A CA 1
ATOM 1264 C C . TRP A 1 160 ? -12.204 -11.557 -22.753 1.00 58.25 160 TRP A C 1
ATOM 1266 O O . TRP A 1 160 ? -12.911 -11.327 -21.770 1.00 58.25 160 TRP A O 1
ATOM 1276 N N . ARG A 1 161 ? -12.718 -11.667 -23.991 1.00 56.94 161 ARG A N 1
ATOM 1277 C CA . ARG A 1 161 ? -14.146 -11.470 -24.301 1.00 56.94 161 ARG A CA 1
ATOM 1278 C C . ARG A 1 161 ? -14.990 -12.561 -23.657 1.00 56.94 161 ARG A C 1
ATOM 1280 O O . ARG A 1 161 ? -15.988 -12.259 -23.013 1.00 56.94 161 ARG A O 1
ATOM 1287 N N . ARG A 1 162 ? -14.500 -13.803 -23.643 1.00 68.50 162 ARG A N 1
ATOM 1288 C CA . ARG A 1 162 ? -15.123 -14.895 -22.875 1.00 68.50 162 ARG A CA 1
ATOM 1289 C C . ARG A 1 162 ? -15.208 -14.610 -21.367 1.00 68.50 162 ARG A C 1
ATOM 1291 O O . ARG A 1 162 ? -16.111 -15.115 -20.698 1.00 68.50 162 ARG A O 1
ATOM 1298 N N . GLN A 1 163 ? -14.266 -13.857 -20.794 1.00 61.34 163 GLN A N 1
ATOM 1299 C CA . GLN A 1 163 ? -14.336 -13.465 -19.378 1.00 61.34 163 GLN A CA 1
ATOM 1300 C C . GLN A 1 163 ? -15.326 -12.317 -19.163 1.00 61.34 163 GLN A C 1
ATOM 1302 O O . GLN A 1 163 ? -16.078 -12.350 -18.189 1.00 61.34 163 GLN A O 1
ATOM 1307 N N . VAL A 1 164 ? -15.384 -11.357 -20.090 1.00 61.12 164 VAL A N 1
ATOM 1308 C CA . VAL A 1 164 ? -16.408 -10.300 -20.105 1.00 61.12 164 VAL A CA 1
ATOM 1309 C C . VAL A 1 164 ? -17.808 -10.905 -20.210 1.00 61.12 164 VAL A C 1
ATOM 1311 O O . VAL A 1 164 ? -18.674 -10.548 -19.417 1.00 61.12 164 VAL A O 1
ATOM 1314 N N . ASP A 1 165 ? -18.015 -11.903 -21.070 1.00 71.12 165 ASP A N 1
ATOM 1315 C CA . ASP A 1 165 ? -19.295 -12.610 -21.197 1.00 71.12 165 ASP A CA 1
ATOM 1316 C C . ASP A 1 165 ? -19.715 -13.292 -19.893 1.00 71.12 165 ASP A C 1
ATOM 1318 O O . ASP A 1 165 ? -20.881 -13.233 -19.506 1.00 71.12 165 ASP A O 1
ATOM 1322 N N . LYS A 1 166 ? -18.771 -13.910 -19.171 1.00 70.44 166 LYS A N 1
ATOM 1323 C CA . LYS A 1 166 ? -19.043 -14.494 -17.847 1.00 70.44 166 LYS A CA 1
ATOM 1324 C C . LYS A 1 166 ? -19.413 -13.439 -16.813 1.00 70.44 166 LYS A C 1
ATOM 1326 O O . LYS A 1 166 ? -20.304 -13.676 -16.005 1.00 70.44 166 LYS A O 1
ATOM 1331 N N . LEU A 1 167 ? -18.732 -12.297 -16.811 1.00 54.78 167 LEU A N 1
ATOM 1332 C CA . LEU A 1 167 ? -19.035 -11.208 -15.883 1.00 54.78 167 LEU A CA 1
ATOM 1333 C C . LEU A 1 167 ? -20.396 -10.577 -16.202 1.00 54.78 167 LEU A C 1
ATOM 1335 O O . LEU A 1 167 ? -21.188 -10.343 -15.293 1.00 54.78 167 LEU A O 1
ATOM 1339 N N . ASN A 1 168 ? -20.729 -10.434 -17.483 1.00 65.62 168 ASN A N 1
ATOM 1340 C CA . ASN A 1 168 ? -22.008 -9.909 -17.958 1.00 65.62 168 ASN A CA 1
ATOM 1341 C C . ASN A 1 168 ? -23.213 -10.837 -17.682 1.00 65.62 168 ASN A C 1
ATOM 1343 O O . ASN A 1 168 ? -24.357 -10.386 -17.786 1.00 65.62 168 ASN A O 1
ATOM 1347 N N . GLN A 1 169 ? -22.996 -12.098 -17.274 1.00 75.62 169 GLN A N 1
ATOM 1348 C CA . GLN A 1 169 ? -24.065 -12.970 -16.749 1.00 75.62 169 GLN A CA 1
ATOM 1349 C C . GLN A 1 169 ? -24.623 -12.458 -15.417 1.00 75.62 169 GLN A C 1
ATOM 1351 O O . GLN A 1 169 ? -25.779 -12.722 -15.079 1.00 75.62 169 GLN A O 1
ATOM 1356 N N . TYR A 1 170 ? -23.824 -11.707 -14.660 1.00 62.72 170 TYR A N 1
ATOM 1357 C CA . TYR A 1 170 ? -24.249 -11.116 -13.405 1.00 62.72 170 TYR A CA 1
ATOM 1358 C C . TYR A 1 170 ? -24.917 -9.758 -13.669 1.00 62.72 170 TYR A C 1
ATOM 1360 O O . TYR A 1 170 ? -24.287 -8.861 -14.233 1.00 62.72 170 TYR A O 1
ATOM 1368 N N . PRO A 1 171 ? -26.173 -9.540 -13.224 1.00 63.00 171 PRO A N 1
ATOM 1369 C CA . PRO A 1 171 ? -26.932 -8.322 -13.538 1.00 63.00 171 PRO A CA 1
ATOM 1370 C C . PRO A 1 171 ? -26.252 -7.009 -13.122 1.00 63.00 171 PRO A C 1
ATOM 1372 O O . PRO A 1 171 ? -26.578 -5.951 -13.645 1.00 63.00 171 PRO A O 1
ATOM 1375 N N . HIS A 1 172 ? -25.327 -7.089 -12.169 1.00 61.19 172 HIS A N 1
ATOM 1376 C CA . HIS A 1 172 ? -24.628 -5.980 -11.530 1.00 61.19 172 HIS A CA 1
ATOM 1377 C C . HIS A 1 172 ? -23.256 -5.666 -12.158 1.00 61.19 172 HIS A C 1
ATOM 1379 O O . HIS A 1 172 ? -22.610 -4.718 -11.722 1.00 61.19 172 HIS A O 1
ATOM 1385 N N . PHE A 1 173 ? -22.825 -6.418 -13.179 1.00 44.62 173 PHE A N 1
ATOM 1386 C CA . PHE A 1 173 ? -21.531 -6.242 -13.856 1.00 44.62 173 PHE A CA 1
ATOM 1387 C C . PHE A 1 173 ? -21.652 -6.023 -15.373 1.00 44.62 173 PHE A C 1
ATOM 1389 O O . PHE A 1 173 ? -20.662 -6.149 -16.086 1.00 44.62 173 PHE A O 1
ATOM 1396 N N . LYS A 1 174 ? -22.846 -5.677 -15.875 1.00 46.78 174 LYS A N 1
ATOM 1397 C CA . LYS A 1 174 ? -23.069 -5.433 -17.307 1.00 46.78 174 LYS A CA 1
ATOM 1398 C C . LYS A 1 174 ? -22.243 -4.247 -17.813 1.00 46.78 174 LYS A C 1
ATOM 1400 O O . LYS A 1 174 ? -22.504 -3.114 -17.414 1.00 46.78 174 LYS A O 1
ATOM 1405 N N . THR A 1 175 ? -21.313 -4.501 -18.731 1.00 48.69 175 THR A N 1
ATOM 1406 C CA . THR A 1 175 ? -20.573 -3.467 -19.468 1.00 48.69 175 THR A CA 1
ATOM 1407 C C . THR A 1 175 ? -20.587 -3.774 -20.970 1.00 48.69 175 THR A C 1
ATOM 1409 O O . THR A 1 175 ? -20.311 -4.908 -21.368 1.00 48.69 175 THR A O 1
ATOM 1412 N N . ASN A 1 176 ? -20.937 -2.783 -21.799 1.00 46.81 176 ASN A N 1
ATOM 1413 C CA . ASN A 1 176 ? -20.820 -2.854 -23.260 1.00 46.81 176 ASN A CA 1
ATOM 1414 C C . ASN A 1 176 ? -19.502 -2.187 -23.659 1.00 46.81 176 ASN A C 1
ATOM 1416 O O . ASN A 1 176 ? -19.321 -0.997 -23.411 1.00 46.81 176 ASN A O 1
ATOM 1420 N N . ILE A 1 177 ? -18.596 -2.952 -24.263 1.00 52.28 177 ILE A N 1
ATOM 1421 C CA . ILE A 1 177 ? -17.365 -2.433 -24.864 1.00 52.28 177 ILE A CA 1
ATOM 1422 C C . ILE A 1 177 ? -17.567 -2.515 -26.380 1.00 52.28 177 ILE A C 1
ATOM 1424 O O . ILE A 1 177 ? -17.713 -3.611 -26.919 1.00 52.28 177 ILE A O 1
ATOM 1428 N N . GLU A 1 178 ? -17.667 -1.362 -27.045 1.00 41.75 178 GLU A N 1
ATOM 1429 C CA . GLU A 1 178 ? -17.760 -1.252 -28.506 1.00 41.75 178 GLU A CA 1
ATOM 1430 C C . GLU A 1 178 ? -16.377 -0.898 -29.073 1.00 41.75 178 GLU A C 1
ATOM 1432 O O . GLU A 1 178 ? -15.913 0.233 -28.923 1.00 41.75 178 GLU A O 1
ATOM 1437 N N . ASP A 1 179 ? -15.726 -1.859 -29.734 1.00 49.31 179 ASP A N 1
ATOM 1438 C CA . ASP A 1 179 ? -14.465 -1.640 -30.450 1.00 49.31 179 ASP A CA 1
ATOM 1439 C C . ASP A 1 179 ? -14.785 -1.222 -31.894 1.00 49.31 179 ASP A C 1
ATOM 1441 O O . ASP A 1 179 ? -15.220 -2.042 -32.699 1.00 49.31 179 ASP A O 1
ATOM 1445 N N . ASN A 1 180 ? -14.565 0.047 -32.240 1.00 39.78 180 ASN A N 1
ATOM 1446 C CA . ASN A 1 180 ? -14.702 0.557 -33.614 1.00 39.78 180 ASN A CA 1
ATOM 1447 C C . ASN A 1 180 ? -13.346 0.977 -34.217 1.00 39.78 180 ASN A C 1
ATOM 1449 O O . ASN A 1 180 ? -13.282 1.888 -35.039 1.00 39.78 180 ASN A O 1
ATOM 1453 N N . PHE A 1 181 ? -12.248 0.348 -33.788 1.00 43.25 181 PHE A N 1
ATOM 1454 C CA . PHE A 1 181 ? -10.899 0.683 -34.248 1.00 43.25 181 PHE A CA 1
ATOM 1455 C C . PHE A 1 181 ? -10.147 -0.557 -34.734 1.00 43.25 181 PHE A C 1
ATOM 1457 O O . PHE A 1 181 ? -9.805 -1.447 -33.959 1.00 43.25 181 PHE A O 1
ATOM 1464 N N . ASP A 1 182 ? -9.875 -0.593 -36.039 1.00 40.72 182 ASP A N 1
ATOM 1465 C CA . ASP A 1 182 ? -9.018 -1.595 -36.662 1.00 40.72 182 ASP A CA 1
ATOM 1466 C C . ASP A 1 182 ? -7.545 -1.206 -36.437 1.00 40.72 182 ASP A C 1
ATOM 1468 O O . ASP A 1 182 ? -6.989 -0.317 -37.086 1.00 40.72 182 ASP A O 1
ATOM 1472 N N . LEU A 1 183 ? -6.920 -1.852 -35.450 1.00 41.09 183 LEU A N 1
ATOM 1473 C CA . LEU A 1 183 ? -5.533 -1.640 -35.008 1.00 41.09 183 LEU A CA 1
ATOM 1474 C C . LEU A 1 183 ? -4.482 -1.836 -36.121 1.00 41.09 183 LEU A C 1
ATOM 1476 O O . LEU A 1 183 ? -3.336 -1.415 -35.949 1.00 41.09 183 LEU A O 1
ATOM 1480 N N . PHE A 1 184 ? -4.848 -2.427 -37.264 1.00 33.62 184 PHE A N 1
ATOM 1481 C CA . PHE A 1 184 ? -3.957 -2.572 -38.418 1.00 33.62 184 PHE A CA 1
ATOM 1482 C C . PHE A 1 184 ? -3.721 -1.259 -39.185 1.00 33.62 184 PHE A C 1
ATOM 1484 O O . PHE A 1 184 ? -2.643 -1.090 -39.751 1.00 33.62 184 PHE A O 1
ATOM 1491 N N . GLU A 1 185 ? -4.655 -0.298 -39.169 1.00 38.00 185 GLU A N 1
ATOM 1492 C CA . GLU A 1 185 ? -4.495 0.963 -39.920 1.00 38.00 185 GLU A CA 1
ATOM 1493 C C . GLU A 1 185 ? -3.499 1.941 -39.268 1.00 38.00 185 GLU A C 1
ATOM 1495 O O . GLU A 1 185 ? -2.909 2.784 -39.949 1.00 38.00 185 GLU A O 1
ATOM 1500 N N . LEU A 1 186 ? -3.287 1.829 -37.952 1.00 40.16 186 LEU A N 1
ATOM 1501 C CA . LEU A 1 186 ? -2.484 2.773 -37.164 1.00 40.16 186 LEU A CA 1
ATOM 1502 C C . LEU A 1 186 ? -0.985 2.426 -37.143 1.00 40.16 186 LEU A C 1
ATOM 1504 O O . LEU A 1 186 ? -0.165 3.280 -36.819 1.00 40.16 186 LEU A O 1
ATOM 1508 N N . LEU A 1 187 ? -0.621 1.198 -37.529 1.00 34.84 187 LEU A N 1
ATOM 1509 C CA . LEU A 1 187 ? 0.769 0.728 -37.594 1.00 34.84 187 LEU A CA 1
ATOM 1510 C C . LEU A 1 187 ? 1.386 0.817 -39.002 1.00 34.84 187 LEU A C 1
ATOM 1512 O O . LEU A 1 187 ? 2.575 0.545 -39.155 1.00 34.84 187 LEU A O 1
ATOM 1516 N N . THR A 1 188 ? 0.616 1.209 -40.027 1.00 35.53 188 THR A N 1
ATOM 1517 C CA . THR A 1 188 ? 1.086 1.291 -41.427 1.00 35.53 188 THR A CA 1
ATOM 1518 C C . THR A 1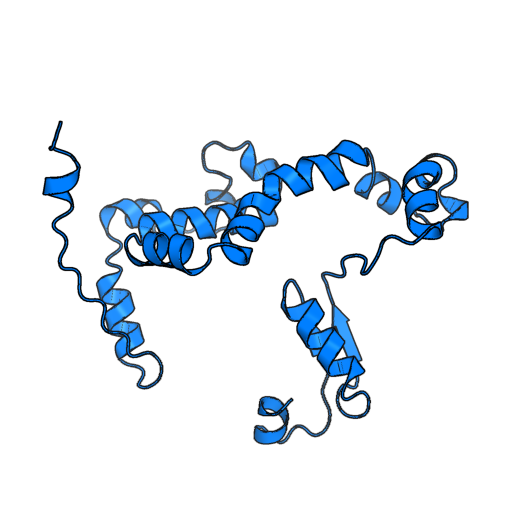 188 ? 0.984 2.678 -42.066 1.00 35.53 188 THR A C 1
ATOM 1520 O O . THR A 1 188 ? 1.245 2.807 -43.262 1.00 35.53 188 THR A O 1
ATOM 1523 N N . ARG A 1 189 ? 0.633 3.734 -41.322 1.00 33.94 189 ARG A N 1
ATOM 1524 C CA . ARG A 1 189 ? 0.764 5.115 -41.818 1.00 33.94 189 ARG A CA 1
ATOM 1525 C C . ARG A 1 189 ? 2.106 5.688 -41.354 1.00 33.94 189 ARG A C 1
ATOM 1527 O O . ARG A 1 189 ? 2.334 5.803 -40.157 1.00 33.94 189 ARG A O 1
ATOM 1534 N N . HIS A 1 190 ? 2.958 5.933 -42.351 1.00 41.75 190 HIS A N 1
ATOM 1535 C CA . HIS A 1 190 ? 4.360 6.369 -42.319 1.00 41.75 190 HIS A CA 1
ATOM 1536 C C . HIS A 1 190 ? 4.752 7.366 -41.226 1.00 41.75 190 HIS A C 1
ATOM 1538 O O . HIS A 1 190 ? 4.003 8.348 -41.024 1.00 41.75 190 HIS A O 1
#

=== Feature glossary ===
Legend for the data blocks above and below:

— What the protein is —

Sequence gives the chain of amino acids in standard one-letter code (A=alanine, C=cysteine, …, Y=tyrosine), read N→C. It is the only feature that is directly encoded by the gene; all structural features are derived from the folded form of this sequence.

The annotation block draws on four external resources. InterPro: which protein families and domains the sequence belongs to. GO: standardized terms for what the protein does, what process 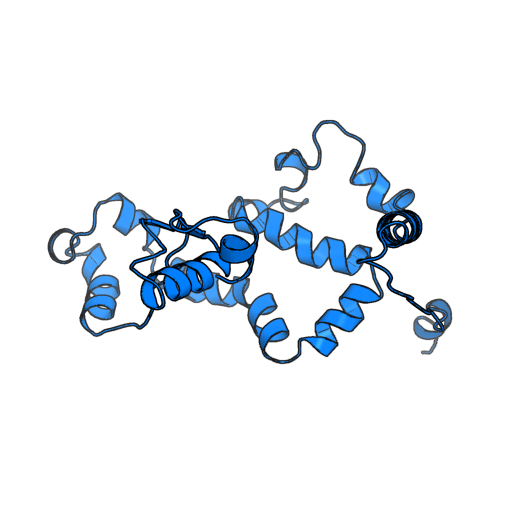it participates in, and where in the cell it acts. CATH: which structural fold it has in the CATH hierarchy. Organism: the species of origin.

— Where its atoms are —

Atomic coordinates in PDBx/mmCIF format — the same representation the Protein Data Bank distributes. Each line of the _atom_site loop places one backbone atom in Cartesian space (units: ångströms, origin: arbitrary).

Six rendered views show the 3D structure from the faces of a cube — i.e. along ±x, ±y, ±z. Rendering representation is drawn randomly per protein from cartoon (secondary-structure ribbons), sticks (backbone bonds), or molecular surface; coloring is either N→C rainbow (blue at the N-terminus through red at the C-terminus) or one color per chain.

— Local backbone conformation —

DSSP 8-state secondary structure assigns each residue one of H (α-helix), G (3₁₀-helix), I (π-helix), E (extended β-strand), B (isolated β-bridge), T (hydrogen-bonded turn), S (bend), or '-' (coil). The assignment is computed from backbone hydrogen-bond geometry via the Kabsch–Sander algorithm.

P-SEA three-state annotation labels each residue as helix, strand, or coil based purely on the geometry of the Cα trace. It serves as a fallback when the full backbone (and thus DSSP) is unavai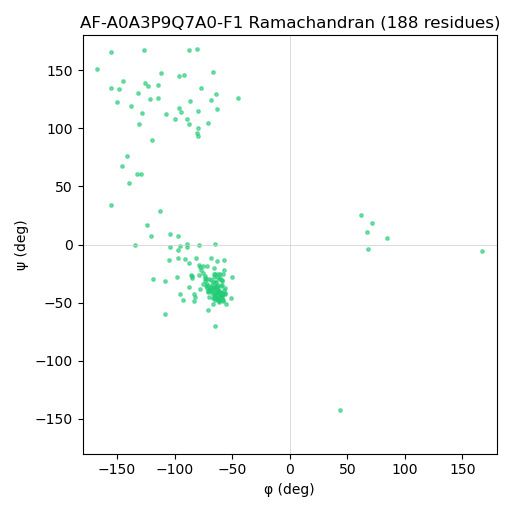lable.

φ (phi) and ψ (psi) are the two rotatable backbone dihedrals per residue: φ is the C(i-1)–N–Cα–C torsion, ψ is the N–Cα–C–N(i+1) torsion, both in degrees on (−180°, 180°]. α-helical residues cluster near (−60°, −45°); β-strand residues near (−120°, +130°). A Ramachandran plot is simply a scatter of (φ, ψ) for every residue.

— Global shape and packing —

Radius of gyration (Rg) is the root-mean-square distance of Cα atoms from their centroid — a single number for overall size and compactness. A globular domain of N residues has Rg ≈ 2.2·N^0.38 Å; an extended or disordered chain has a much larger Rg. The Cα contact count is the number of residue pairs whose Cα atoms are within 8 Å and are more than four positions apart in sequence — a standard proxy for tertiary packing density. The bounding box is the smallest axis-aligned box enclosing all Cα atoms.

Accessible surface area quantifies burial. A residue with SASA near zero is packed into the hydrophobic core; one with SASA >100 Å² sits on the surface. Computed here via the Shrake–Rupley numerical algorithm with a 1.4 Å probe.

The contact map is a binary N×N matrix image: pixel (i, j) is dark where Cα_i and Cα_j are within 8 Å and |i−j|>4. Because the |i−j|>4 filter removes local helical contacts, off-diagonal stripes parallel to the main diagonal indicate parallel β-sheets; stripes perpendicular to it indicate antiparallel β-sheets. The Ramachandran plot scatters every residue's (φ, ψ) pair against the sterically allowed regions. The PAE heatmap renders the predicted-aligned-error matrix.

— Structural neighborhood —

A 3Di character summarizes, for each residue, the relative orientation of the Cα frame of its nearest spatial neighbor. Because it encodes fold topology rather than chemistry, 3Di alignments detect remote structural similarity that sequence alignment misses.

Structural nearest neighbors (via Foldseek easy-search vs the PDB). Reported per hit: target PDB id, E-value, and alignment TM-score. A TM-score above ~0.5 is the conventional threshold for 'same fold'.

— Confidence and disorder —

For AlphaFold models, the B-factor field carries pLDDT — the model's own estimate of local accuracy on a 0–100 scale. Regions with pLDDT<50 should be treated as essentially unmodeled; they often correspond to intrinsically disordered segments.

B-factor (Debye–Waller factor) reflects atomic displacement in the crystal lattice. It is an experimental observable (units Å²), not a prediction; low values mean the atom is pinned down, high values mean it moves or is heterogeneous across the crystal.

Predicted Aligned Error (PAE) is an AlphaFold confidence matrix: entry (i, j) is the expected error in the position of residue j, in ångströms, when the prediction is superimposed on the true structure at residue i. Low PAE within a block of residues means that block is internally rigid and well-predicted; high PAE between two blocks means their relative placement is uncertain even if each block individually is confident.